Protein AF-A0A232LTL8-F1 (afdb_monomer)

Organism: NCBI:txid519963

Structure (mmCIF, N/CA/C/O backbone):
data_AF-A0A232LTL8-F1
#
_entry.id   AF-A0A232LTL8-F1
#
loop_
_atom_site.group_PDB
_atom_site.id
_atom_site.type_symbol
_atom_site.label_atom_id
_atom_site.label_alt_id
_atom_site.label_comp_id
_atom_site.label_asym_id
_atom_site.label_entity_id
_atom_site.label_seq_id
_atom_site.pdbx_PDB_ins_code
_atom_site.Cartn_x
_atom_site.Cartn_y
_atom_site.Cartn_z
_atom_site.occupancy
_atom_site.B_iso_or_equiv
_atom_site.auth_seq_id
_atom_site.auth_comp_id
_atom_site.auth_asym_id
_atom_site.auth_atom_id
_atom_site.pdbx_PDB_model_num
ATOM 1 N N . MET A 1 1 ? 7.567 28.164 -75.032 1.00 43.12 1 MET A N 1
ATOM 2 C CA . MET A 1 1 ? 7.627 27.093 -76.053 1.00 43.12 1 MET A CA 1
ATOM 3 C C . MET A 1 1 ? 7.566 25.730 -75.364 1.00 43.12 1 MET A C 1
ATOM 5 O O . MET A 1 1 ? 8.302 25.561 -74.402 1.00 43.12 1 MET A O 1
ATOM 9 N N . PRO A 1 2 ? 6.715 24.789 -75.811 1.00 67.56 2 PRO A N 1
ATOM 10 C CA . PRO A 1 2 ? 6.856 23.335 -75.597 1.00 67.56 2 PRO A CA 1
ATOM 11 C C . PRO A 1 2 ? 7.724 22.717 -76.734 1.00 67.56 2 PRO A C 1
ATOM 13 O O . PRO A 1 2 ? 7.931 23.428 -77.723 1.00 67.56 2 PRO A O 1
ATOM 16 N N . PRO A 1 3 ? 8.257 21.467 -76.657 1.00 53.56 3 PRO A N 1
ATOM 17 C CA . PRO A 1 3 ? 7.481 20.207 -76.808 1.00 53.56 3 PRO A CA 1
ATOM 18 C C . PRO A 1 3 ? 7.905 19.029 -75.866 1.00 53.56 3 PRO A C 1
ATOM 20 O O . PRO A 1 3 ? 8.981 19.069 -75.291 1.00 53.56 3 PRO A O 1
ATOM 23 N N . LYS A 1 4 ? 7.004 18.089 -75.488 1.00 46.03 4 LYS A N 1
ATOM 24 C CA . LYS A 1 4 ? 6.755 16.694 -76.011 1.00 46.03 4 LYS A CA 1
ATOM 25 C C . LYS A 1 4 ? 7.994 15.756 -75.967 1.00 46.03 4 LYS A C 1
ATOM 27 O O . LYS A 1 4 ? 9.061 16.209 -76.342 1.00 46.03 4 LYS A O 1
ATOM 32 N N . THR A 1 5 ? 7.964 14.461 -75.597 1.00 53.84 5 THR A N 1
ATOM 33 C CA . THR A 1 5 ? 6.969 13.339 -75.670 1.00 53.84 5 THR A CA 1
ATOM 34 C C . THR A 1 5 ? 7.091 12.371 -74.446 1.00 53.84 5 THR A C 1
ATOM 36 O O . THR A 1 5 ? 7.934 12.604 -73.592 1.00 53.84 5 THR A O 1
ATOM 39 N N . GLY A 1 6 ? 6.331 11.268 -74.246 1.00 37.38 6 GLY A N 1
ATOM 40 C CA . GLY A 1 6 ? 5.060 10.832 -74.870 1.00 37.38 6 GLY A CA 1
ATOM 41 C C . GLY A 1 6 ? 4.743 9.307 -74.976 1.00 37.38 6 GLY A C 1
ATOM 42 O O . GLY A 1 6 ? 4.397 8.874 -76.073 1.00 37.38 6 GLY A O 1
ATOM 43 N N . ARG A 1 7 ? 4.789 8.487 -73.901 1.00 39.16 7 ARG A N 1
ATOM 44 C CA . ARG A 1 7 ? 4.248 7.087 -73.845 1.00 39.16 7 ARG A CA 1
ATOM 45 C C . ARG A 1 7 ? 3.774 6.753 -72.411 1.00 39.16 7 ARG A C 1
ATOM 47 O O . ARG A 1 7 ? 4.551 7.003 -71.503 1.00 39.16 7 ARG A O 1
ATOM 54 N N . ALA A 1 8 ? 2.564 6.293 -72.055 1.00 40.94 8 ALA A N 1
ATOM 55 C CA . ALA A 1 8 ? 1.412 5.622 -72.697 1.00 40.94 8 ALA A CA 1
ATOM 56 C C . ALA A 1 8 ? 1.398 4.071 -72.637 1.00 40.94 8 ALA A C 1
ATOM 58 O O . ALA A 1 8 ? 2.379 3.430 -72.997 1.00 40.94 8 ALA A O 1
ATOM 59 N N . SER A 1 9 ? 0.212 3.521 -72.299 1.00 39.25 9 SER A N 1
ATOM 60 C CA . SER A 1 9 ? -0.164 2.096 -72.094 1.00 39.25 9 SER A CA 1
ATOM 61 C C . SER A 1 9 ? 0.234 1.476 -70.738 1.00 39.25 9 SER A C 1
ATOM 63 O O . SER A 1 9 ? 1.386 1.582 -70.342 1.00 39.25 9 SER A O 1
ATOM 65 N N . GLY A 1 10 ? -0.644 0.804 -69.975 1.00 35.69 10 GLY A N 1
ATOM 66 C CA . GLY A 1 10 ? -2.098 0.577 -70.110 1.00 35.69 10 GLY A CA 1
ATOM 67 C C . GLY A 1 10 ? -2.672 0.078 -68.766 1.00 35.69 10 GLY A C 1
ATOM 68 O O . GLY A 1 10 ? -2.016 -0.668 -68.054 1.00 35.69 10 GLY A O 1
ATOM 69 N N . ARG A 1 11 ? -3.787 0.618 -68.260 1.00 37.06 11 ARG A N 1
ATOM 70 C CA . ARG A 1 11 ? -5.173 0.146 -68.474 1.00 37.06 11 ARG A CA 1
ATOM 71 C C . ARG A 1 11 ? -5.397 -1.351 -68.188 1.00 37.06 11 ARG A C 1
ATOM 73 O O . ARG A 1 11 ? -5.384 -2.153 -69.114 1.00 37.06 11 ARG A O 1
ATOM 80 N N . GLN A 1 12 ? -5.861 -1.657 -66.976 1.00 37.84 12 GLN A N 1
ATOM 81 C CA . GLN A 1 12 ? -6.992 -2.573 -66.788 1.00 37.84 12 GLN A CA 1
ATOM 82 C C . GLN A 1 12 ? -8.018 -1.948 -65.829 1.00 37.84 12 GLN A C 1
ATOM 84 O O . GLN A 1 12 ? -7.668 -1.410 -64.783 1.00 37.84 12 GLN A O 1
ATOM 89 N N . LYS A 1 13 ? -9.292 -1.974 -66.236 1.00 37.66 13 LYS A N 1
ATOM 90 C CA . LYS A 1 13 ? -10.467 -1.709 -65.395 1.00 37.66 13 LYS A CA 1
ATOM 91 C C . LYS A 1 13 ? -11.115 -3.064 -65.131 1.00 37.66 13 LYS A C 1
ATOM 93 O O . LYS A 1 13 ? -11.381 -3.768 -66.100 1.00 37.66 13 LYS A O 1
ATOM 98 N N . ALA A 1 14 ? -11.509 -3.335 -63.896 1.00 36.69 14 ALA A N 1
ATOM 99 C CA . ALA A 1 14 ? -12.630 -4.221 -63.613 1.00 36.69 14 ALA A CA 1
ATOM 100 C C . ALA A 1 14 ? -13.354 -3.686 -62.377 1.00 36.69 14 ALA A C 1
ATOM 102 O O . ALA A 1 14 ? -12.773 -3.593 -61.302 1.00 36.69 14 ALA A O 1
ATOM 103 N N . ALA A 1 15 ? -14.607 -3.277 -62.558 1.00 35.78 15 ALA A N 1
ATOM 104 C CA . ALA A 1 15 ? -15.514 -3.014 -61.455 1.00 35.78 15 ALA A CA 1
ATOM 105 C C . ALA A 1 15 ? -16.423 -4.233 -61.306 1.00 35.78 15 ALA A C 1
ATOM 107 O O . ALA A 1 15 ? -16.944 -4.724 -62.307 1.00 35.78 15 ALA A O 1
ATOM 108 N N . SER A 1 16 ? -16.682 -4.661 -60.077 1.00 37.69 16 SER A N 1
ATOM 109 C CA . SER A 1 16 ? -17.867 -5.450 -59.756 1.00 37.69 16 SER A CA 1
ATOM 110 C C . SER A 1 16 ? -18.500 -4.893 -58.484 1.00 37.69 16 SER A C 1
ATOM 112 O O . SER A 1 16 ? -17.827 -4.519 -57.526 1.00 37.69 16 SER A O 1
ATOM 114 N N . LYS A 1 17 ? -19.823 -4.741 -58.544 1.00 39.53 17 LYS A N 1
ATOM 115 C CA . LYS A 1 17 ? -20.673 -4.099 -57.543 1.00 39.53 17 LYS A CA 1
ATOM 116 C C . LYS A 1 17 ? -21.758 -5.102 -57.179 1.00 39.53 17 LYS A C 1
ATOM 118 O O . LYS A 1 17 ? -22.656 -5.329 -57.985 1.00 39.53 17 LYS A O 1
ATOM 123 N N . THR A 1 18 ? -21.694 -5.647 -55.973 1.00 34.88 18 THR A N 1
ATOM 124 C CA . THR A 1 18 ? -22.734 -6.501 -55.376 1.00 34.88 18 THR A CA 1
ATOM 125 C C . THR A 1 18 ? -22.668 -6.273 -53.865 1.00 34.88 18 THR A C 1
ATOM 127 O O . THR A 1 18 ? -21.658 -6.622 -53.272 1.00 34.88 18 THR A O 1
ATOM 130 N N . LYS A 1 19 ? -23.537 -5.464 -53.243 1.00 37.50 19 LYS A N 1
ATOM 131 C CA . LYS A 1 19 ? -25.014 -5.511 -53.115 1.00 37.50 19 LYS A CA 1
ATOM 132 C C . LYS A 1 19 ? -25.384 -6.194 -51.791 1.00 37.50 19 LYS A C 1
ATOM 134 O O . LYS A 1 19 ? -25.323 -7.412 -51.690 1.00 37.50 19 LYS A O 1
ATOM 139 N N . GLU A 1 20 ? -25.767 -5.377 -50.812 1.00 38.94 20 GLU A N 1
ATOM 140 C CA . GLU A 1 20 ? -26.491 -5.804 -49.609 1.00 38.94 20 GLU A CA 1
ATOM 141 C C . GLU A 1 20 ? -27.829 -6.463 -49.981 1.00 38.94 20 GLU A C 1
ATOM 143 O O . GLU A 1 20 ? -28.408 -6.156 -51.033 1.00 38.94 20 GLU A O 1
ATOM 148 N N . PRO A 1 21 ? -28.372 -7.283 -49.075 1.00 44.50 21 PRO A N 1
ATOM 149 C CA . PRO A 1 21 ? -29.799 -7.217 -48.795 1.00 44.50 21 PRO A CA 1
ATOM 150 C C . PRO A 1 21 ? -30.088 -6.990 -47.303 1.00 44.50 21 PRO A C 1
ATOM 152 O O . PRO A 1 21 ? -29.545 -7.656 -46.425 1.00 44.50 21 PRO A O 1
ATOM 155 N N . THR A 1 22 ? -30.985 -6.042 -47.053 1.00 33.91 22 THR A N 1
ATOM 156 C CA . THR A 1 22 ? -31.720 -5.831 -45.800 1.00 33.91 22 THR A CA 1
ATOM 157 C C . THR A 1 22 ? -32.963 -6.739 -45.729 1.00 33.91 22 THR A C 1
ATOM 159 O O . THR A 1 22 ? -33.252 -7.455 -46.687 1.00 33.91 22 THR A O 1
ATOM 162 N N . THR A 1 23 ? -33.740 -6.616 -44.638 1.00 31.95 23 THR A N 1
ATOM 163 C CA . THR A 1 23 ? -35.064 -7.237 -44.353 1.00 31.95 23 THR A CA 1
ATOM 164 C C . THR A 1 23 ? -35.047 -8.718 -43.940 1.00 31.95 23 THR A C 1
ATOM 166 O O . THR A 1 23 ? -34.236 -9.482 -44.448 1.00 31.95 23 THR A O 1
ATOM 169 N N . ALA A 1 24 ? -35.915 -9.190 -43.036 1.00 31.31 24 ALA A N 1
ATOM 170 C CA . ALA A 1 24 ? -36.722 -8.520 -41.997 1.00 31.31 24 ALA A CA 1
ATOM 171 C C . ALA A 1 24 ? -37.213 -9.577 -40.977 1.00 31.31 24 ALA A C 1
ATOM 173 O O . ALA A 1 24 ? -37.202 -10.759 -41.293 1.00 31.31 24 ALA A O 1
ATOM 174 N N . GLU A 1 25 ? -37.620 -9.106 -39.793 1.00 33.56 25 GLU A N 1
ATOM 175 C CA . GLU A 1 25 ? -38.711 -9.630 -38.942 1.00 33.56 25 GLU A CA 1
ATOM 176 C C . GLU A 1 25 ? -38.908 -11.152 -38.776 1.00 33.56 25 GLU A C 1
ATOM 178 O O . GLU A 1 25 ? -39.347 -11.844 -39.687 1.00 33.56 25 GLU A O 1
ATOM 183 N N . GLU A 1 26 ? -38.828 -11.616 -37.525 1.00 37.09 26 GLU A N 1
ATOM 184 C CA . GLU A 1 26 ? -39.980 -12.324 -36.952 1.00 37.09 26 GLU A CA 1
ATOM 185 C C . GLU A 1 26 ? -40.104 -11.987 -35.456 1.00 37.09 26 GLU A C 1
ATOM 187 O O . GLU A 1 26 ? -39.130 -12.042 -34.700 1.00 37.09 26 GLU A O 1
ATOM 192 N N . GLU A 1 27 ? -41.297 -11.563 -35.044 1.00 35.69 27 GLU A N 1
ATOM 193 C CA . GLU A 1 27 ? -41.649 -11.374 -33.638 1.00 35.69 27 GLU A CA 1
ATOM 194 C C . GLU A 1 27 ? -41.877 -12.736 -32.973 1.00 35.69 27 GLU A C 1
ATOM 196 O O . GLU A 1 27 ? -42.371 -13.670 -33.602 1.00 35.69 27 GLU A O 1
ATOM 201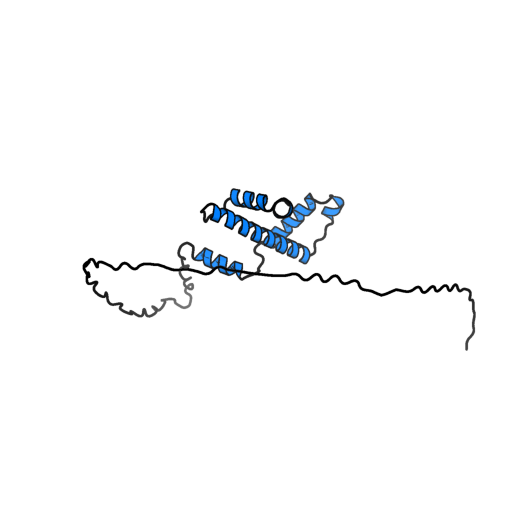 N N . ASN A 1 28 ? -41.655 -12.829 -31.661 1.00 30.84 28 ASN A N 1
ATOM 202 C CA . ASN A 1 28 ? -42.517 -13.691 -30.857 1.00 30.84 28 ASN A CA 1
ATOM 203 C C . ASN A 1 28 ? -42.793 -13.046 -29.498 1.00 30.84 28 ASN A C 1
ATOM 205 O O . ASN A 1 28 ? -42.007 -13.148 -28.554 1.00 30.84 28 ASN A O 1
ATOM 209 N N . VAL A 1 29 ? -43.927 -12.351 -29.437 1.00 34.84 29 VAL A N 1
ATOM 210 C CA . VAL A 1 29 ? -44.581 -11.973 -28.189 1.00 34.84 29 VAL A CA 1
ATOM 211 C C . VAL A 1 29 ? -45.347 -13.192 -27.690 1.00 34.84 29 VAL A C 1
ATOM 213 O O . VAL A 1 29 ? -46.258 -13.663 -28.365 1.00 34.84 29 VAL A O 1
ATOM 216 N N . LEU A 1 30 ? -45.040 -13.650 -26.478 1.00 35.38 30 LEU A N 1
ATOM 217 C CA . LEU A 1 30 ? -45.959 -14.496 -25.723 1.00 35.38 30 LEU A CA 1
ATOM 218 C C . LEU A 1 30 ? -46.085 -13.974 -24.294 1.00 35.38 30 LEU A C 1
ATOM 220 O O . LEU A 1 30 ? -45.248 -14.195 -23.421 1.00 35.38 30 LEU A O 1
ATOM 224 N N . GLU A 1 31 ? -47.155 -13.210 -24.130 1.00 36.94 31 GLU A N 1
ATOM 225 C CA . GLU A 1 31 ? -47.697 -12.693 -22.887 1.00 36.94 31 GLU A CA 1
ATOM 226 C C . GLU A 1 31 ? -48.541 -13.776 -22.200 1.00 36.94 31 GLU A C 1
ATOM 228 O O . GLU A 1 31 ? -49.522 -14.256 -22.765 1.00 36.94 31 GLU A O 1
ATOM 233 N N . SER A 1 32 ? -48.164 -14.136 -20.975 1.00 33.62 32 SER A N 1
ATOM 234 C CA . SER A 1 32 ? -49.046 -14.564 -19.879 1.00 33.62 32 SER A CA 1
ATOM 235 C C . SER A 1 32 ? -48.171 -14.804 -18.639 1.00 33.62 32 SER A C 1
ATOM 237 O O . SER A 1 32 ? -47.087 -15.371 -18.737 1.00 33.62 32 SER A O 1
ATOM 239 N N . GLY A 1 33 ? -48.528 -14.378 -17.433 1.00 30.84 33 GLY A N 1
ATOM 240 C CA . GLY A 1 33 ? -49.721 -13.664 -16.984 1.00 30.84 33 GLY A CA 1
ATOM 241 C C . GLY A 1 33 ? -49.965 -14.048 -15.526 1.00 30.84 33 GLY A C 1
ATOM 242 O O . GLY A 1 33 ? -49.844 -15.228 -15.224 1.00 30.84 33 GLY A O 1
ATOM 243 N N . GLU A 1 34 ? -50.303 -13.068 -14.679 1.00 32.59 34 GLU A N 1
ATOM 244 C CA . GLU A 1 34 ? -50.829 -13.250 -13.308 1.00 32.59 34 GLU A CA 1
ATOM 245 C C . GLU A 1 34 ? -49.877 -13.979 -12.315 1.00 32.59 34 GLU A C 1
ATOM 247 O O . GLU A 1 34 ? -49.134 -14.895 -12.638 1.00 32.59 34 GLU A O 1
ATOM 252 N N . GLY A 1 35 ? -49.787 -13.617 -11.042 1.00 27.00 35 GLY A N 1
ATOM 253 C CA . GLY A 1 35 ? -50.522 -12.644 -10.245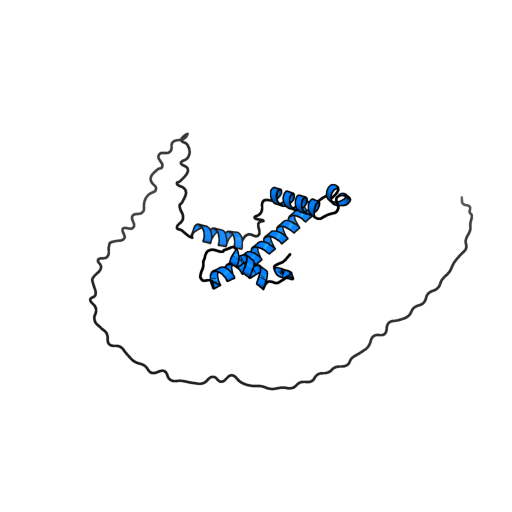 1.00 27.00 35 GLY A CA 1
ATOM 254 C C . GLY A 1 35 ? -50.371 -13.052 -8.775 1.00 27.00 35 GLY A C 1
ATOM 255 O O . GLY A 1 35 ? -50.172 -14.232 -8.505 1.00 27.00 35 GLY A O 1
ATOM 256 N N . ASP A 1 36 ? -50.495 -12.086 -7.860 1.00 32.38 36 ASP A N 1
ATOM 257 C CA . ASP A 1 36 ? -50.825 -12.307 -6.441 1.00 32.38 36 ASP A CA 1
ATOM 258 C C . ASP A 1 36 ? -49.816 -13.090 -5.554 1.00 32.38 36 ASP A C 1
ATOM 260 O O . ASP A 1 36 ? -49.057 -13.944 -5.994 1.00 32.38 36 ASP A O 1
ATOM 264 N N . GLN A 1 37 ? -49.719 -12.870 -4.240 1.00 31.83 37 GLN A N 1
ATOM 265 C CA . GLN A 1 37 ? -50.169 -11.776 -3.367 1.00 31.83 37 GLN A CA 1
ATOM 266 C C . GLN A 1 37 ? -49.272 -11.811 -2.112 1.00 31.83 37 GLN A C 1
ATOM 268 O O . GLN A 1 37 ? -48.862 -12.888 -1.673 1.00 31.83 37 GLN A O 1
ATOM 273 N N . GLU A 1 38 ? -48.993 -10.659 -1.498 1.00 42.91 38 GLU A N 1
ATOM 274 C CA . GLU A 1 38 ? -48.618 -10.648 -0.078 1.00 42.91 38 GLU A CA 1
ATOM 275 C C . GLU A 1 38 ? -49.863 -10.975 0.762 1.00 42.91 38 GLU A C 1
ATOM 277 O O . GLU A 1 38 ? -50.916 -10.387 0.512 1.00 42.91 38 GLU A O 1
ATOM 282 N N . PRO A 1 39 ? -49.764 -11.823 1.797 1.00 44.22 39 PRO A N 1
ATOM 283 C CA . PRO A 1 39 ? -50.674 -11.769 2.924 1.00 44.22 39 PRO A CA 1
ATOM 284 C C . PRO A 1 39 ? -50.071 -10.877 4.021 1.00 44.22 39 PRO A C 1
ATOM 286 O O . PRO A 1 39 ? -49.191 -11.297 4.778 1.00 44.22 39 PRO A O 1
ATOM 289 N N . GLU A 1 40 ? -50.570 -9.644 4.118 1.00 40.41 40 GLU A N 1
ATOM 290 C CA . GLU A 1 40 ? -50.729 -8.999 5.428 1.00 40.41 40 GLU A CA 1
ATOM 291 C C . GLU A 1 40 ? -51.882 -9.705 6.189 1.00 40.41 40 GLU A C 1
ATOM 293 O O . GLU A 1 40 ? -52.621 -10.477 5.586 1.00 40.41 40 GLU A O 1
ATOM 298 N N . GLU A 1 41 ? -52.032 -9.409 7.487 1.00 36.06 41 GLU A N 1
ATOM 299 C CA . GLU A 1 41 ? -52.922 -9.998 8.515 1.00 36.06 41 GLU A CA 1
ATOM 300 C C . GLU A 1 41 ? -52.225 -10.991 9.478 1.00 36.06 41 GLU A C 1
ATOM 302 O O . GLU A 1 41 ? -51.431 -11.834 9.075 1.00 36.06 41 GLU A O 1
ATOM 307 N N . ALA A 1 42 ? -52.483 -10.985 10.793 1.00 33.31 42 ALA A N 1
ATOM 308 C CA . ALA A 1 42 ? -53.115 -9.969 11.638 1.00 33.31 42 ALA A CA 1
ATOM 309 C C . ALA A 1 42 ? -52.814 -10.236 13.135 1.00 33.31 42 ALA A C 1
ATOM 311 O O . ALA A 1 42 ? -52.810 -11.378 13.586 1.00 33.31 42 ALA A O 1
ATOM 312 N N . GLU A 1 43 ? -52.711 -9.135 13.889 1.00 31.53 43 GLU A N 1
ATOM 313 C CA . GLU A 1 43 ? -53.324 -8.925 15.216 1.00 31.53 43 GLU A CA 1
ATOM 314 C C . GLU A 1 43 ? -52.728 -9.469 16.538 1.00 31.53 43 GLU A C 1
ATOM 316 O O . GLU A 1 43 ? -51.920 -10.391 16.614 1.00 31.53 43 GLU A O 1
ATOM 321 N N . ALA A 1 44 ? -53.218 -8.830 17.612 1.00 31.59 44 ALA A N 1
ATOM 322 C CA . ALA A 1 44 ? -53.186 -9.211 19.025 1.00 31.59 44 ALA A CA 1
ATOM 323 C C . ALA A 1 44 ? -51.831 -9.196 19.765 1.00 31.59 44 ALA A C 1
ATOM 325 O O . ALA A 1 44 ? -51.253 -10.222 20.125 1.00 31.59 44 ALA A O 1
ATOM 326 N N . GLY A 1 45 ? -51.435 -8.002 20.216 1.00 33.97 45 GLY A N 1
ATOM 327 C CA . GLY A 1 45 ? -50.807 -7.894 21.539 1.00 33.97 45 GLY A CA 1
ATOM 328 C C . GLY A 1 45 ? -51.863 -7.971 22.655 1.00 33.97 45 GLY A C 1
ATOM 329 O O . GLY A 1 45 ? -53.030 -7.655 22.421 1.00 33.97 45 GLY A O 1
ATOM 330 N N . PRO A 1 46 ? -51.464 -8.291 23.898 1.00 44.03 46 PRO A N 1
ATOM 331 C CA . PRO A 1 46 ? -52.135 -7.669 25.033 1.00 44.03 46 PRO A CA 1
ATOM 332 C C . PRO A 1 46 ? -51.172 -6.921 25.958 1.00 44.03 46 PRO A C 1
ATOM 334 O O . PRO A 1 46 ? -50.043 -7.324 26.238 1.00 44.03 46 PRO A O 1
ATOM 337 N N . SER A 1 47 ? -51.688 -5.813 26.477 1.00 33.91 47 SER A N 1
ATOM 338 C CA . SER A 1 47 ? -51.125 -5.027 27.568 1.00 33.91 47 SER A CA 1
ATOM 339 C C . SER A 1 47 ? -50.752 -5.867 28.791 1.00 33.91 47 SER A C 1
ATOM 341 O O . SER A 1 47 ? -51.524 -6.735 29.194 1.00 33.91 47 SER A O 1
ATOM 343 N N . ASN A 1 48 ? -49.707 -5.458 29.514 1.00 35.91 48 ASN A N 1
ATOM 344 C CA . ASN A 1 48 ? -49.784 -5.471 30.974 1.00 35.91 48 ASN A CA 1
ATOM 345 C C . ASN A 1 48 ? -49.022 -4.297 31.595 1.00 35.91 48 ASN A C 1
ATOM 347 O O . ASN A 1 48 ? -47.883 -3.998 31.235 1.00 35.91 48 ASN A O 1
ATOM 351 N N . ALA A 1 49 ? -49.699 -3.610 32.513 1.00 32.06 49 ALA A N 1
ATOM 352 C CA . ALA A 1 49 ? -49.174 -2.454 33.220 1.00 32.06 49 ALA A CA 1
ATOM 353 C C . ALA A 1 49 ? -48.355 -2.860 34.460 1.00 32.06 49 ALA A C 1
ATOM 355 O O . ALA A 1 49 ? -48.389 -3.996 34.919 1.00 32.06 49 ALA A O 1
ATOM 356 N N . ALA A 1 50 ? -47.617 -1.873 34.970 1.00 36.31 50 ALA A N 1
ATOM 357 C CA . ALA A 1 50 ? -46.721 -1.869 36.127 1.00 36.31 50 ALA A CA 1
ATOM 358 C C . ALA A 1 50 ? -47.146 -2.690 37.374 1.00 36.31 50 ALA A C 1
ATOM 360 O O . ALA A 1 50 ? -48.323 -2.953 37.611 1.00 36.31 50 ALA A O 1
ATOM 361 N N . PRO A 1 51 ? -46.199 -2.886 38.309 1.00 37.72 51 PRO A N 1
ATOM 362 C CA . PRO A 1 51 ? -46.286 -1.994 39.470 1.00 37.72 51 PRO A CA 1
ATOM 363 C C . PRO A 1 51 ? -45.024 -1.155 39.704 1.00 37.72 51 PRO A C 1
ATOM 365 O O . PRO A 1 51 ? -43.888 -1.601 39.546 1.00 37.72 51 PRO A O 1
ATOM 368 N N . ALA A 1 52 ? -45.239 0.092 40.121 1.00 35.62 52 ALA A N 1
ATOM 369 C CA . ALA A 1 52 ? -44.174 1.021 40.465 1.00 35.62 52 ALA A CA 1
ATOM 370 C C . ALA A 1 52 ? -43.556 0.671 41.829 1.00 35.62 52 ALA A C 1
ATOM 372 O O . ALA A 1 52 ? -44.202 0.820 42.866 1.00 35.62 52 ALA A O 1
ATOM 373 N N . THR A 1 53 ? -42.279 0.286 41.851 1.00 36.19 53 THR A N 1
ATOM 374 C CA . THR A 1 53 ? -41.498 0.211 43.091 1.00 36.19 53 THR A CA 1
ATOM 375 C C . THR A 1 53 ? -40.812 1.549 43.362 1.00 36.19 53 THR A C 1
ATOM 377 O O . THR A 1 53 ? -39.926 2.003 42.635 1.00 36.19 53 THR A O 1
ATOM 380 N N . VAL A 1 54 ? -41.243 2.218 44.432 1.00 40.88 54 VAL A N 1
ATOM 381 C CA . VAL A 1 54 ? -40.683 3.498 44.881 1.00 40.88 54 VAL A CA 1
ATOM 382 C C . VAL A 1 54 ? -39.244 3.290 45.363 1.00 40.88 54 VAL A C 1
ATOM 384 O O . VAL A 1 54 ? -39.015 2.827 46.477 1.00 40.88 54 VAL A O 1
ATOM 387 N N . SER A 1 55 ? -38.262 3.670 44.541 1.00 41.78 55 SER A N 1
ATOM 388 C CA . SER A 1 55 ? -36.848 3.706 44.934 1.00 41.78 55 SER A CA 1
ATOM 389 C C . SER A 1 55 ? -36.358 5.141 45.142 1.00 41.78 55 SER A C 1
ATOM 391 O O . SER A 1 55 ? -36.648 6.056 44.369 1.00 41.78 55 SER A O 1
ATOM 393 N N . SER A 1 56 ? -35.639 5.343 46.246 1.00 42.38 56 SER A N 1
ATOM 394 C CA . SER A 1 56 ? -35.378 6.655 46.847 1.00 42.38 56 SER A CA 1
ATOM 395 C C . SER A 1 56 ? -34.703 7.686 45.921 1.00 42.38 56 SER A C 1
ATOM 397 O O . SER A 1 56 ? -33.592 7.511 45.414 1.00 42.38 56 SER A O 1
ATOM 399 N N . ARG A 1 57 ? -35.348 8.852 45.774 1.00 38.25 57 ARG A N 1
ATOM 400 C CA . ARG A 1 57 ? -34.849 10.009 45.011 1.00 38.25 57 ARG A CA 1
ATOM 401 C C . ARG A 1 57 ? -33.701 10.712 45.752 1.00 38.25 57 ARG A C 1
ATOM 403 O O . ARG A 1 57 ? -33.889 11.766 46.362 1.00 38.25 57 ARG A O 1
ATOM 410 N N . LYS A 1 58 ? -32.493 10.141 45.704 1.00 39.09 58 LYS A N 1
ATOM 411 C CA . LYS A 1 58 ? -31.285 10.708 46.332 1.00 39.09 58 LYS A CA 1
ATOM 412 C C . LYS A 1 58 ? -30.942 12.070 45.706 1.00 39.09 58 LYS A C 1
ATOM 414 O O . LYS A 1 58 ? -30.392 12.135 44.608 1.00 39.09 58 LYS A O 1
ATOM 419 N N . LYS A 1 59 ? -31.272 13.167 46.406 1.00 40.47 59 LYS A N 1
ATOM 420 C CA . LYS A 1 59 ? -30.996 14.558 45.992 1.00 40.47 59 LYS A CA 1
ATOM 421 C C . LYS A 1 59 ? -29.499 14.751 45.696 1.00 40.47 59 LYS A C 1
ATOM 423 O O . LYS A 1 59 ? -28.697 14.938 46.609 1.00 40.47 59 LYS A O 1
ATOM 428 N N . ARG A 1 60 ? -29.114 14.747 44.416 1.00 43.88 60 ARG A N 1
ATOM 429 C CA . ARG A 1 60 ? -27.778 15.178 43.979 1.00 43.88 60 ARG A CA 1
ATOM 430 C C . ARG A 1 60 ? -27.735 16.705 44.024 1.00 43.88 60 ARG A C 1
ATOM 432 O O . ARG A 1 60 ? -28.494 17.357 43.313 1.00 43.88 60 ARG A O 1
ATOM 439 N N . LYS A 1 61 ? -26.861 17.272 44.864 1.00 44.53 61 LYS A N 1
ATOM 440 C CA . LYS A 1 61 ? -26.593 18.7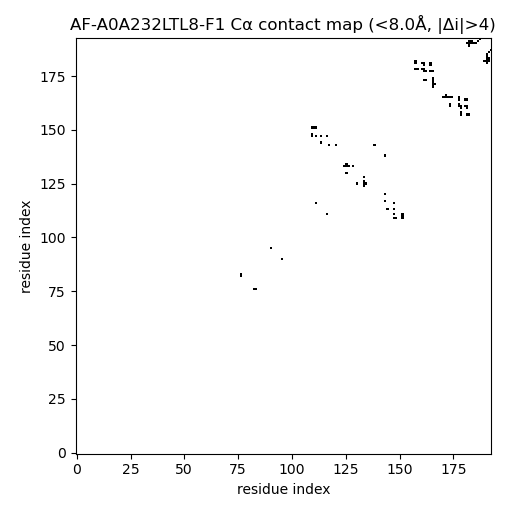20 44.882 1.00 44.53 61 LYS A CA 1
ATOM 441 C C . LYS A 1 61 ? -26.124 19.163 43.484 1.00 44.53 61 LYS A C 1
ATOM 443 O O . LYS A 1 61 ? -25.257 18.483 42.928 1.00 44.53 61 LYS A O 1
ATOM 448 N N . PRO A 1 62 ? -26.620 20.280 42.923 1.00 40.12 62 PRO A N 1
ATOM 449 C CA . PRO A 1 62 ? -26.027 20.854 41.726 1.00 40.12 62 PRO A CA 1
ATOM 450 C C . PRO A 1 62 ? -24.656 21.433 42.093 1.00 40.12 62 PRO A C 1
ATOM 452 O O . PRO A 1 62 ? -24.556 22.492 42.708 1.00 40.12 62 PRO A O 1
ATOM 455 N N . SER A 1 63 ? -23.581 20.731 41.734 1.00 46.75 63 SER A N 1
ATOM 456 C CA . SER A 1 63 ? -22.243 21.320 41.719 1.00 46.75 63 SER A CA 1
ATOM 457 C C . SER A 1 63 ? -22.233 22.405 40.646 1.00 46.75 63 SER A C 1
ATOM 459 O O . SER A 1 63 ? -22.289 22.085 39.456 1.00 46.75 63 SER A O 1
ATOM 461 N N . GLY A 1 64 ? -22.224 23.674 41.060 1.00 43.81 64 GLY A N 1
ATOM 462 C CA . GLY A 1 64 ? -22.306 24.804 40.142 1.00 43.81 64 GLY A CA 1
ATOM 463 C C . GLY A 1 64 ? -21.230 24.725 39.062 1.00 43.81 64 GLY A C 1
ATOM 464 O O . GLY A 1 64 ? -20.036 24.724 39.364 1.00 43.81 64 GLY A O 1
ATOM 465 N N . ILE A 1 65 ? -21.652 24.678 37.796 1.00 48.00 65 ILE A N 1
ATOM 466 C CA . ILE A 1 65 ? -20.748 24.851 36.659 1.00 48.00 65 ILE A CA 1
ATOM 467 C C . ILE A 1 65 ? -20.381 26.332 36.623 1.00 48.00 65 ILE A C 1
ATOM 469 O O . ILE A 1 65 ? -21.011 27.140 35.941 1.00 48.00 65 ILE A O 1
ATOM 473 N N . ALA A 1 66 ? -19.348 26.693 37.381 1.00 46.72 66 ALA A N 1
ATOM 474 C CA . ALA A 1 66 ? -18.675 27.963 37.206 1.00 46.72 66 ALA A CA 1
ATOM 475 C C . ALA A 1 66 ? -18.113 27.989 35.777 1.00 46.72 66 ALA A C 1
ATOM 477 O O . ALA A 1 66 ? -17.125 27.313 35.476 1.00 46.72 66 ALA A O 1
ATOM 478 N N . LYS A 1 67 ? -18.743 28.767 34.885 1.00 53.25 67 LYS A N 1
ATOM 479 C CA . LYS A 1 67 ? -18.199 29.102 33.560 1.00 53.25 67 LYS A CA 1
ATOM 480 C C . LYS A 1 67 ? -16.996 30.039 33.727 1.00 53.25 67 LYS A C 1
ATOM 482 O O . LYS A 1 67 ? -17.027 31.204 33.343 1.00 53.25 67 LYS A O 1
ATOM 487 N N . GLY A 1 68 ? -15.925 29.518 34.320 1.00 44.38 68 GLY A N 1
ATOM 488 C CA . GLY A 1 68 ? -14.639 30.185 34.434 1.00 44.38 68 GLY A CA 1
ATOM 489 C C . GLY A 1 68 ? -13.985 30.270 33.063 1.00 44.38 68 GLY A C 1
ATOM 490 O O . GLY A 1 68 ? -13.227 29.378 32.678 1.00 44.38 68 GLY A O 1
ATOM 491 N N . GLY A 1 69 ? -14.284 31.340 32.325 1.00 49.56 69 GLY A N 1
ATOM 492 C CA . GLY A 1 69 ? -13.588 31.678 31.090 1.00 49.56 69 GLY A CA 1
ATOM 493 C C . GLY A 1 69 ? -12.100 31.857 31.376 1.00 49.56 69 GLY A C 1
ATOM 494 O O . GLY A 1 69 ? -11.678 32.890 31.894 1.00 49.56 69 GLY A O 1
ATOM 495 N N . ARG A 1 70 ? -11.291 30.838 31.063 1.00 55.25 70 ARG A N 1
ATOM 496 C CA . ARG A 1 70 ? -9.833 30.930 31.171 1.00 55.25 70 ARG A CA 1
ATOM 497 C C . ARG A 1 70 ? -9.337 31.943 30.146 1.00 55.25 70 ARG A C 1
ATOM 499 O O . ARG A 1 70 ? -9.172 31.600 28.978 1.00 55.25 70 ARG A O 1
ATOM 506 N N . ARG A 1 71 ? -9.065 33.171 30.600 1.00 56.44 71 ARG A N 1
ATOM 507 C CA . ARG A 1 71 ? -8.247 34.131 29.848 1.00 56.44 71 ARG A CA 1
ATOM 508 C C . ARG A 1 71 ? -6.953 33.426 29.409 1.00 56.44 71 ARG A C 1
ATOM 510 O O . ARG A 1 71 ? -6.356 32.730 30.241 1.00 56.44 71 ARG A O 1
ATOM 517 N N . PRO A 1 72 ? -6.516 33.562 28.144 1.00 58.44 72 PRO A N 1
ATOM 518 C CA . PRO A 1 72 ? -5.207 33.066 27.746 1.00 58.44 72 PRO A CA 1
ATOM 519 C C . PRO A 1 72 ? -4.159 33.763 28.616 1.00 58.44 72 PRO A C 1
ATOM 521 O O . PRO A 1 72 ? -4.158 34.986 28.741 1.00 58.44 72 PRO A O 1
ATOM 524 N N . ARG A 1 73 ? -3.300 32.979 29.275 1.00 65.00 73 ARG A N 1
ATOM 525 C CA . ARG A 1 73 ? -2.156 33.549 29.994 1.00 65.00 73 ARG A CA 1
ATOM 526 C C . ARG A 1 73 ? -1.220 34.163 28.947 1.00 65.00 73 ARG A C 1
ATOM 528 O O . ARG A 1 73 ? -0.986 33.483 27.945 1.00 65.00 73 ARG A O 1
ATOM 535 N N . PRO A 1 74 ? -0.682 35.378 29.154 1.00 59.31 74 PRO A N 1
ATOM 536 C CA . PRO A 1 74 ? 0.349 35.897 28.268 1.00 59.31 74 PRO A CA 1
ATOM 537 C C . PRO A 1 74 ? 1.517 34.908 28.262 1.00 59.31 74 PRO A C 1
ATOM 539 O O . PRO A 1 74 ? 2.010 34.499 29.316 1.00 59.31 74 PRO A O 1
ATOM 542 N N . SER A 1 75 ? 1.911 34.460 27.074 1.00 68.38 75 SER A N 1
ATOM 543 C CA . SER A 1 75 ? 3.108 33.647 26.906 1.00 68.38 75 SER A CA 1
ATOM 544 C C . SER A 1 75 ? 4.316 34.544 27.148 1.00 68.38 75 SER A C 1
ATOM 546 O O . SER A 1 75 ? 4.504 35.505 26.408 1.00 68.38 75 SER A O 1
ATOM 548 N N . ASN A 1 76 ? 5.118 34.237 28.170 1.00 71.00 76 ASN A N 1
ATOM 549 C CA . ASN A 1 76 ? 6.339 34.973 28.508 1.00 71.00 76 ASN A CA 1
ATOM 550 C C . ASN A 1 76 ? 7.475 34.631 27.523 1.00 71.00 76 ASN A C 1
ATOM 552 O O . ASN A 1 76 ? 8.480 34.053 27.918 1.00 71.00 76 ASN A O 1
ATOM 556 N N . VAL A 1 77 ? 7.232 34.885 26.237 1.00 72.50 77 VAL A N 1
ATOM 557 C CA . VAL A 1 77 ? 8.117 34.604 25.103 1.00 72.50 77 VAL A CA 1
ATOM 558 C C . VAL A 1 77 ? 8.592 35.948 24.584 1.00 72.50 77 VAL A C 1
ATOM 560 O O . VAL A 1 77 ? 7.776 36.749 24.122 1.00 72.50 77 VAL A O 1
ATOM 563 N N . GLN A 1 78 ? 9.886 36.202 24.699 1.00 78.38 78 GLN A N 1
ATOM 564 C CA . GLN A 1 78 ? 10.522 37.434 24.258 1.00 78.38 78 GLN A CA 1
ATOM 565 C C . GLN A 1 78 ? 10.949 37.338 22.784 1.00 78.38 78 GLN A C 1
ATOM 567 O O . GLN A 1 78 ? 11.150 36.237 22.261 1.00 78.38 78 GLN A O 1
ATOM 572 N N . PRO A 1 79 ? 11.117 38.473 22.081 1.00 70.81 79 PRO A N 1
ATOM 573 C CA . PRO A 1 79 ? 11.725 38.485 20.755 1.00 70.81 79 PRO A CA 1
ATOM 574 C C . PRO A 1 79 ? 13.143 37.894 20.810 1.00 70.81 79 PRO A C 1
ATOM 576 O O . PRO A 1 79 ? 14.020 38.447 21.466 1.00 70.81 79 PRO A O 1
ATOM 579 N N . GLY A 1 80 ? 13.356 36.766 20.128 1.00 75.00 80 GLY A N 1
ATOM 580 C CA . GLY A 1 80 ? 14.618 36.014 20.144 1.00 75.00 80 GLY A CA 1
ATOM 581 C C . GLY A 1 80 ? 14.556 34.677 20.892 1.00 75.00 80 GLY A C 1
ATOM 582 O O . GLY A 1 80 ? 15.404 33.821 20.645 1.00 75.00 80 GLY A O 1
ATOM 583 N N . ASP A 1 81 ? 13.536 34.442 21.725 1.00 79.56 81 ASP A N 1
ATOM 584 C CA . ASP A 1 81 ? 13.304 33.117 22.308 1.00 79.56 81 ASP A CA 1
ATOM 585 C C . ASP A 1 81 ? 12.934 32.095 21.214 1.00 79.56 81 ASP A C 1
ATOM 587 O O . ASP A 1 81 ? 12.187 32.422 20.281 1.00 79.56 81 ASP A O 1
ATOM 591 N N . PRO A 1 82 ? 13.366 30.823 21.330 1.00 76.44 82 PRO A N 1
ATOM 592 C CA . PRO A 1 82 ? 12.859 29.766 20.467 1.00 76.44 82 PRO A CA 1
ATOM 593 C C . PRO A 1 82 ? 11.345 29.640 20.664 1.00 76.44 82 PRO A C 1
ATOM 595 O O . PRO A 1 82 ? 10.867 29.411 21.778 1.00 76.44 82 PRO A O 1
ATOM 598 N N . THR A 1 83 ? 10.578 29.768 19.575 1.00 74.75 83 THR A N 1
ATOM 599 C CA . THR A 1 83 ? 9.112 29.683 19.624 1.00 74.75 83 THR A CA 1
ATOM 600 C C . THR A 1 83 ? 8.685 28.392 20.327 1.00 74.75 83 THR A C 1
ATOM 602 O O . THR A 1 83 ? 9.072 27.305 19.882 1.00 74.75 83 THR A O 1
ATOM 605 N N . PRO A 1 84 ? 7.889 28.458 21.418 1.00 71.56 84 PRO A N 1
ATOM 606 C CA . PRO A 1 84 ? 7.516 27.262 22.158 1.00 71.56 84 PRO A CA 1
ATOM 607 C C . PRO A 1 84 ? 6.742 26.299 21.264 1.00 71.56 84 PRO A C 1
ATOM 609 O O . PRO A 1 84 ? 5.561 26.504 20.974 1.00 71.56 84 PRO A O 1
ATOM 612 N N . GLN A 1 85 ? 7.406 25.224 20.837 1.00 73.38 85 GLN A N 1
ATOM 613 C CA . GLN A 1 85 ? 6.784 24.167 20.054 1.00 73.38 85 GLN A CA 1
ATOM 614 C C . GLN A 1 85 ? 5.701 23.519 20.920 1.00 73.38 85 GLN A C 1
ATOM 616 O O . GLN A 1 85 ? 5.983 22.753 21.845 1.00 73.38 85 GLN A O 1
ATOM 621 N N . GLY A 1 86 ? 4.448 23.903 20.662 1.00 71.38 86 GLY A N 1
ATOM 622 C CA . GLY A 1 86 ? 3.310 23.553 21.502 1.00 71.38 86 GLY A CA 1
ATOM 623 C C . GLY A 1 86 ? 3.232 22.047 21.750 1.00 71.38 86 GLY A C 1
ATOM 624 O O . GLY A 1 86 ? 3.456 21.244 20.842 1.00 71.38 86 GLY A O 1
ATOM 625 N N . ARG A 1 87 ? 2.911 21.656 22.994 1.00 76.88 87 ARG A N 1
ATOM 626 C CA . ARG A 1 87 ? 2.876 20.244 23.415 1.00 76.88 87 ARG A CA 1
ATOM 627 C C . ARG A 1 87 ? 2.106 19.399 22.396 1.00 76.88 87 ARG A C 1
ATOM 629 O O . ARG A 1 87 ? 0.909 19.618 22.199 1.00 76.88 87 ARG A O 1
ATOM 636 N N . ARG A 1 88 ? 2.781 18.414 21.786 1.00 79.75 88 ARG A N 1
ATOM 637 C CA . ARG A 1 88 ? 2.182 17.504 20.796 1.00 79.75 88 ARG A CA 1
ATOM 638 C C . ARG A 1 88 ? 0.892 16.906 21.366 1.00 79.75 88 ARG A C 1
ATOM 640 O O . ARG A 1 88 ? 0.908 16.235 22.400 1.00 79.75 88 ARG A O 1
ATOM 647 N N . ARG A 1 89 ? -0.239 17.179 20.710 1.00 83.06 89 ARG A N 1
ATOM 648 C CA . ARG A 1 89 ? -1.573 16.795 21.189 1.00 83.06 89 ARG A CA 1
ATOM 649 C C . ARG A 1 89 ? -1.715 15.271 21.181 1.00 83.06 89 ARG A C 1
ATOM 651 O O . ARG A 1 89 ? -1.918 14.678 20.126 1.00 83.06 89 ARG A O 1
ATOM 658 N N . ARG A 1 90 ? -1.648 14.636 22.356 1.00 88.62 90 ARG A N 1
ATOM 659 C CA . ARG A 1 90 ? -1.924 13.199 22.500 1.00 88.62 90 ARG A CA 1
ATOM 660 C C . ARG A 1 90 ? -3.413 12.939 22.248 1.00 88.62 90 ARG A C 1
ATOM 662 O O . ARG A 1 90 ? -4.275 13.501 22.922 1.00 88.62 90 ARG A O 1
ATOM 669 N N . TYR A 1 91 ? -3.704 12.090 21.270 1.00 89.69 91 TYR A N 1
ATOM 670 C CA . TYR A 1 91 ? -5.052 11.600 20.999 1.00 89.69 91 TYR A CA 1
ATOM 671 C C . TYR A 1 91 ? -5.459 10.513 22.002 1.00 89.69 91 TYR A C 1
ATOM 673 O O . TYR A 1 91 ? -4.606 9.841 22.582 1.00 89.69 91 TYR A O 1
ATOM 681 N N . ARG A 1 92 ? -6.771 10.324 22.201 1.00 91.81 92 ARG A N 1
ATOM 682 C CA . ARG A 1 92 ? -7.279 9.109 22.854 1.00 91.81 92 ARG A CA 1
ATOM 683 C C . ARG A 1 92 ? -6.994 7.893 21.950 1.00 91.81 92 ARG A C 1
ATOM 685 O O . ARG A 1 92 ? -6.951 8.073 20.728 1.00 91.81 92 ARG A O 1
ATOM 692 N N . PRO A 1 93 ? -6.833 6.677 22.507 1.00 90.25 93 PRO A N 1
ATOM 693 C CA . PRO A 1 93 ? -6.736 5.448 21.716 1.00 90.25 93 PRO A CA 1
ATOM 694 C C . PRO A 1 93 ? -7.841 5.363 20.648 1.00 90.25 93 PRO A C 1
ATOM 696 O O . PRO A 1 93 ? -8.945 5.872 20.850 1.00 90.25 93 PRO A O 1
ATOM 699 N N . GLY A 1 94 ? -7.514 4.819 19.474 1.00 91.19 94 GLY A N 1
ATOM 700 C CA . GLY A 1 94 ? -8.406 4.749 18.304 1.00 91.19 94 GLY A CA 1
ATOM 701 C C . GLY A 1 94 ? -8.693 6.082 17.587 1.00 91.19 94 GLY A C 1
ATOM 702 O O . GLY A 1 94 ? -8.964 6.083 16.391 1.00 91.19 94 GLY A O 1
ATOM 703 N N . THR A 1 95 ? -8.577 7.240 18.251 1.00 94.88 95 THR A N 1
ATOM 704 C CA . THR A 1 95 ? -8.951 8.542 17.651 1.00 94.88 95 THR A CA 1
ATOM 705 C C . THR A 1 95 ? -8.032 8.964 16.498 1.00 94.88 95 THR A C 1
ATOM 707 O O . THR A 1 95 ? -8.491 9.644 15.584 1.00 94.88 95 THR A O 1
ATOM 710 N N . ALA A 1 96 ? -6.748 8.587 16.530 1.00 93.62 96 ALA A N 1
ATOM 711 C CA . ALA A 1 96 ? -5.827 8.826 15.414 1.00 93.62 96 ALA A CA 1
ATOM 712 C C . ALA A 1 96 ? -6.196 7.951 14.202 1.00 93.62 96 ALA A C 1
ATOM 714 O O . ALA A 1 96 ? -6.515 8.490 13.147 1.00 93.62 96 ALA A O 1
ATOM 715 N N . ALA A 1 97 ? -6.314 6.634 14.408 1.00 94.56 97 ALA A N 1
ATOM 716 C CA . ALA A 1 97 ? -6.697 5.675 13.371 1.00 94.56 97 ALA A CA 1
ATOM 717 C C . ALA A 1 97 ? -8.024 6.040 12.676 1.00 94.56 97 ALA A C 1
ATOM 719 O O . ALA A 1 97 ? -8.084 6.073 11.455 1.00 94.56 97 ALA A O 1
ATOM 720 N N . ILE A 1 98 ? -9.071 6.422 13.421 1.00 96.00 98 ILE A N 1
ATOM 721 C CA . ILE A 1 98 ? -10.361 6.836 12.827 1.00 96.00 98 ILE A CA 1
ATOM 722 C C . ILE A 1 98 ? -10.211 8.086 11.939 1.00 96.00 98 ILE A C 1
ATOM 724 O O . ILE A 1 98 ? -10.910 8.219 10.934 1.00 96.00 98 ILE A O 1
ATOM 728 N N . LYS A 1 99 ? -9.310 9.016 12.283 1.00 95.69 99 LYS A N 1
ATOM 729 C CA . LYS A 1 99 ? -9.018 10.184 11.435 1.00 95.69 99 LYS A CA 1
ATOM 730 C C . LYS A 1 99 ? -8.220 9.807 10.192 1.00 95.69 99 LYS A C 1
ATOM 732 O O . LYS A 1 99 ? -8.477 10.373 9.137 1.00 95.69 99 LYS A O 1
ATOM 737 N N . GLU A 1 100 ? -7.267 8.892 10.325 1.00 96.00 100 GLU A N 1
ATOM 738 C CA . GLU A 1 100 ? -6.444 8.392 9.221 1.00 96.00 100 GLU A CA 1
ATOM 739 C C . GLU A 1 100 ? -7.301 7.615 8.217 1.00 96.00 100 GLU A C 1
ATOM 741 O O . GLU A 1 100 ? -7.288 7.964 7.043 1.00 96.00 100 GLU A O 1
ATOM 746 N N . ILE A 1 101 ? -8.155 6.694 8.679 1.00 96.38 101 ILE A N 1
ATOM 747 C CA . ILE A 1 101 ? -9.143 5.977 7.852 1.00 96.38 101 ILE A CA 1
ATOM 748 C C . ILE A 1 101 ? -10.012 6.973 7.066 1.00 96.38 101 ILE A C 1
ATOM 750 O O . ILE A 1 101 ? -10.042 6.936 5.841 1.00 96.38 101 ILE A O 1
ATOM 754 N N . ARG A 1 102 ? -10.638 7.944 7.748 1.00 97.44 102 ARG A N 1
ATOM 755 C CA . ARG A 1 102 ? -11.482 8.971 7.100 1.00 97.44 102 ARG A CA 1
ATOM 756 C C . ARG A 1 102 ? -10.726 9.907 6.153 1.00 97.44 102 ARG A C 1
ATOM 758 O O . ARG A 1 102 ? -11.359 10.540 5.310 1.00 97.44 102 ARG A O 1
ATOM 765 N N . ARG A 1 103 ? -9.412 10.066 6.332 1.00 96.81 103 ARG A N 1
ATOM 766 C CA . ARG A 1 103 ? -8.556 10.829 5.417 1.00 96.81 103 ARG A 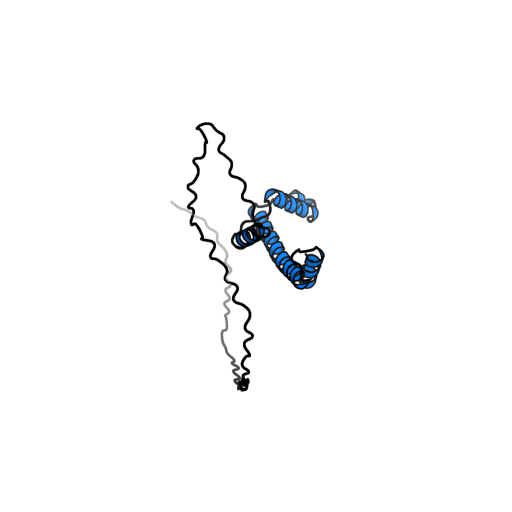CA 1
ATOM 767 C C . ARG A 1 103 ? -8.282 9.999 4.168 1.00 96.81 103 ARG A C 1
ATOM 769 O O . ARG A 1 103 ? -8.591 10.467 3.080 1.00 96.81 103 ARG A O 1
ATOM 776 N N . TYR A 1 104 ? -7.757 8.787 4.340 1.00 96.88 104 TYR A N 1
ATOM 777 C CA . TYR A 1 104 ? -7.352 7.920 3.236 1.00 96.88 104 TYR A CA 1
ATOM 778 C C . TYR A 1 104 ? -8.532 7.431 2.391 1.00 96.88 104 TYR A C 1
ATOM 780 O O . TYR A 1 104 ? -8.379 7.320 1.189 1.00 96.88 104 TYR A O 1
ATOM 788 N N . GLN A 1 105 ? -9.726 7.257 2.969 1.00 96.69 105 GLN A N 1
ATOM 789 C CA . GLN A 1 105 ? -10.955 6.959 2.214 1.00 96.69 105 GLN A CA 1
ATOM 790 C C . GLN A 1 105 ? -11.537 8.162 1.444 1.00 96.69 105 GLN A C 1
ATOM 792 O O . GLN A 1 105 ? -12.514 8.010 0.719 1.00 96.69 105 GLN A O 1
ATOM 797 N N . ARG A 1 106 ? -10.998 9.376 1.632 1.00 97.12 106 ARG A N 1
ATOM 798 C CA . ARG A 1 106 ? -11.429 10.592 0.915 1.00 97.12 106 ARG A CA 1
ATOM 799 C C . ARG A 1 106 ? -10.435 11.013 -0.168 1.00 97.12 106 ARG A C 1
ATOM 801 O O . ARG A 1 106 ? -10.838 11.600 -1.165 1.00 97.12 106 ARG A O 1
ATOM 808 N N . SER A 1 107 ? -9.147 10.790 0.068 1.00 95.75 107 SER A N 1
ATOM 809 C CA . SER A 1 107 ? -8.072 11.016 -0.901 1.00 95.75 107 SER A CA 1
ATOM 810 C C . SER A 1 107 ? -7.904 9.816 -1.830 1.00 95.75 107 SER A C 1
ATOM 812 O O . SER A 1 107 ? -8.111 8.687 -1.408 1.00 95.75 107 SER A O 1
ATOM 814 N N . TYR A 1 108 ? -7.408 10.055 -3.038 1.00 95.00 108 TYR A N 1
ATOM 815 C CA . TYR A 1 108 ? -6.959 9.025 -3.984 1.00 95.00 108 TYR A CA 1
ATOM 816 C C . TYR A 1 108 ? -5.441 9.132 -4.247 1.00 95.00 108 TYR A C 1
ATOM 818 O O . TYR A 1 108 ? -4.943 8.745 -5.299 1.00 95.00 108 TYR A O 1
ATOM 826 N N . ASP A 1 109 ? -4.698 9.707 -3.293 1.00 95.75 109 ASP A N 1
ATOM 827 C CA . ASP A 1 109 ? -3.244 9.849 -3.370 1.00 95.75 109 ASP A CA 1
ATOM 828 C C . ASP A 1 109 ? -2.556 8.478 -3.286 1.00 95.75 109 ASP A C 1
ATOM 830 O O . ASP A 1 109 ? -2.837 7.703 -2.372 1.00 95.75 109 ASP A O 1
ATOM 834 N N . LEU A 1 110 ? -1.591 8.221 -4.175 1.00 96.25 110 LEU A N 1
ATOM 835 C CA . LEU A 1 110 ? -0.728 7.038 -4.103 1.00 96.25 110 LEU A CA 1
ATOM 836 C C . LEU A 1 110 ? 0.069 7.009 -2.789 1.00 96.25 110 LEU A C 1
ATOM 838 O O . LEU A 1 110 ? 0.789 7.959 -2.456 1.00 96.25 110 LEU A O 1
ATOM 842 N N . LEU A 1 111 ? -0.040 5.902 -2.059 1.00 96.38 111 LEU A N 1
ATOM 843 C CA . LEU A 1 111 ? 0.517 5.707 -0.722 1.00 96.38 111 LEU A CA 1
ATOM 844 C C . LEU A 1 111 ? 1.905 5.053 -0.750 1.00 96.38 111 LEU A C 1
ATOM 846 O O . LEU A 1 111 ? 2.706 5.275 0.167 1.00 96.38 111 LEU A O 1
ATOM 850 N N . LEU A 1 112 ? 2.230 4.272 -1.787 1.00 96.50 112 LEU A N 1
ATOM 851 C CA . LEU A 1 112 ? 3.562 3.692 -1.947 1.00 96.50 112 LEU A CA 1
ATOM 852 C C . LEU A 1 112 ? 4.562 4.731 -2.472 1.00 96.50 112 LEU A C 1
ATOM 854 O O . LEU A 1 112 ? 4.280 5.605 -3.297 1.00 96.50 112 LEU A O 1
ATOM 858 N N . ARG A 1 113 ? 5.807 4.626 -1.999 1.00 97.75 113 ARG A N 1
ATOM 859 C CA . ARG A 1 113 ? 6.890 5.509 -2.444 1.00 97.75 113 ARG A CA 1
ATOM 860 C C . ARG A 1 113 ? 7.291 5.152 -3.878 1.00 97.75 113 ARG A C 1
ATOM 862 O O . ARG A 1 113 ? 7.823 4.068 -4.113 1.00 97.75 113 ARG A O 1
ATOM 869 N N . LYS A 1 114 ? 7.135 6.113 -4.796 1.00 95.94 114 LYS A N 1
ATOM 870 C CA . LYS A 1 114 ? 7.392 5.947 -6.240 1.00 95.94 114 LYS A CA 1
ATOM 871 C C . LYS A 1 114 ? 8.761 5.335 -6.569 1.00 95.94 114 LYS A C 1
ATOM 873 O O . LYS A 1 114 ? 8.832 4.415 -7.370 1.00 95.94 114 LYS A O 1
ATOM 878 N N . LEU A 1 115 ? 9.856 5.810 -5.958 1.00 96.44 115 LEU A N 1
ATOM 879 C CA . LEU A 1 115 ? 11.209 5.332 -6.297 1.00 96.44 115 LEU A CA 1
ATOM 880 C C . LEU A 1 115 ? 11.482 3.871 -5.859 1.00 96.44 115 LEU A C 1
ATOM 882 O O . LEU A 1 115 ? 11.951 3.108 -6.699 1.00 96.44 115 LEU A O 1
ATOM 886 N N . PRO A 1 116 ? 11.197 3.440 -4.610 1.00 97.75 116 PRO A N 1
ATOM 887 C CA . PRO A 1 116 ? 11.247 2.023 -4.239 1.00 97.75 116 PRO A CA 1
ATOM 888 C C . PRO A 1 116 ? 10.372 1.125 -5.122 1.00 97.75 116 PRO A C 1
ATOM 890 O O . PRO A 1 116 ? 10.864 0.112 -5.610 1.00 97.75 116 PRO A O 1
ATOM 893 N N . PHE A 1 117 ? 9.123 1.521 -5.396 1.00 97.88 117 PHE A N 1
ATOM 894 C CA . PHE A 1 117 ? 8.224 0.750 -6.263 1.00 97.88 117 PHE A CA 1
ATOM 895 C C . PHE A 1 117 ? 8.784 0.617 -7.690 1.00 97.88 117 PHE A C 1
ATOM 897 O O . PHE A 1 117 ? 8.870 -0.481 -8.231 1.00 97.88 117 PHE A O 1
ATOM 904 N N . ALA A 1 118 ? 9.283 1.715 -8.266 1.00 96.62 118 ALA A N 1
ATOM 905 C CA . ALA A 1 118 ? 9.909 1.726 -9.588 1.00 96.62 118 ALA A CA 1
ATOM 906 C C . ALA A 1 118 ? 11.195 0.883 -9.688 1.00 96.62 118 ALA A C 1
ATOM 908 O O . ALA A 1 118 ? 11.572 0.501 -10.795 1.00 96.62 118 ALA A O 1
ATOM 909 N N . ARG A 1 119 ? 11.890 0.622 -8.570 1.00 96.25 119 ARG A N 1
ATOM 910 C CA . ARG A 1 119 ? 13.029 -0.312 -8.523 1.00 96.25 119 ARG A CA 1
ATOM 911 C C . ARG A 1 119 ? 12.539 -1.757 -8.524 1.00 96.25 119 ARG A C 1
ATOM 913 O O . ARG A 1 119 ? 12.967 -2.508 -9.390 1.00 96.25 119 ARG A O 1
ATOM 920 N N . LEU A 1 120 ? 11.583 -2.087 -7.653 1.00 96.56 120 LEU A N 1
ATOM 921 C CA . LEU A 1 120 ? 10.975 -3.420 -7.572 1.00 96.56 120 LEU A CA 1
ATOM 922 C C . LEU A 1 120 ? 10.373 -3.867 -8.916 1.00 96.56 120 LEU A C 1
ATOM 924 O O . LEU A 1 120 ? 10.623 -4.980 -9.358 1.00 96.56 120 LEU A O 1
ATOM 928 N N . VAL A 1 121 ? 9.643 -2.985 -9.608 1.00 95.12 121 VAL A N 1
ATOM 929 C CA . VAL A 1 121 ? 9.078 -3.283 -10.941 1.00 95.12 121 VAL A CA 1
ATOM 930 C C . VAL A 1 121 ? 10.165 -3.650 -11.959 1.00 95.12 121 VAL A C 1
ATOM 932 O O . VAL A 1 121 ? 9.960 -4.537 -12.780 1.00 95.12 121 VAL A O 1
ATOM 935 N N . ARG A 1 122 ? 11.331 -2.993 -11.909 1.00 93.12 122 ARG A N 1
ATOM 936 C CA . ARG A 1 122 ? 12.453 -3.283 -12.819 1.00 93.12 122 ARG A CA 1
ATOM 937 C C . ARG A 1 122 ? 13.179 -4.568 -12.444 1.00 93.12 122 ARG A C 1
ATOM 939 O O . ARG A 1 122 ? 13.573 -5.299 -13.338 1.00 93.12 122 ARG A O 1
ATOM 946 N N . GLU A 1 123 ? 13.334 -4.833 -11.152 1.00 93.38 123 GLU A N 1
ATOM 947 C CA . GLU A 1 123 ? 13.922 -6.063 -10.615 1.00 93.38 123 GLU A CA 1
ATOM 948 C C . GLU A 1 123 ? 13.109 -7.291 -11.053 1.00 93.38 123 GLU A C 1
ATOM 950 O O . GLU A 1 123 ? 13.644 -8.162 -11.735 1.00 93.38 123 GLU A O 1
ATOM 955 N N . VAL A 1 124 ? 11.793 -7.281 -10.812 1.00 93.12 124 VAL A N 1
ATOM 956 C CA . VAL A 1 124 ? 10.871 -8.344 -11.255 1.00 93.12 124 VAL A CA 1
ATOM 957 C C . VAL A 1 124 ? 10.847 -8.480 -12.781 1.00 93.12 124 VAL A C 1
ATOM 959 O O . VAL A 1 124 ? 10.796 -9.588 -13.302 1.00 93.12 124 VAL A O 1
ATOM 962 N N . ALA A 1 125 ? 10.916 -7.375 -13.529 1.00 91.12 125 ALA A N 1
ATOM 963 C CA . ALA A 1 125 ? 10.959 -7.442 -14.989 1.00 91.12 125 ALA A CA 1
ATOM 964 C C . ALA A 1 125 ? 12.262 -8.052 -15.533 1.00 91.12 125 ALA A C 1
ATOM 966 O O . ALA A 1 125 ? 12.224 -8.698 -16.574 1.00 91.12 125 ALA A O 1
ATOM 967 N N . VAL A 1 126 ? 13.396 -7.874 -14.849 1.00 90.12 126 VAL A N 1
ATOM 968 C CA . VAL A 1 126 ? 14.670 -8.522 -15.212 1.00 90.12 126 VAL A CA 1
ATOM 969 C C . VAL A 1 126 ? 14.673 -10.006 -14.827 1.00 90.12 126 VAL A C 1
ATOM 971 O O . VAL A 1 126 ? 15.275 -10.801 -15.537 1.00 90.12 126 VAL A O 1
ATOM 974 N N . GLU A 1 127 ? 13.982 -10.393 -13.752 1.00 89.50 127 GLU A N 1
ATOM 975 C CA . GLU A 1 127 ? 13.806 -11.801 -13.359 1.00 89.50 127 GLU A CA 1
ATOM 976 C C . GLU A 1 127 ? 12.874 -12.570 -14.316 1.00 89.50 127 GLU A C 1
ATOM 978 O O . GLU A 1 127 ? 13.135 -13.725 -14.645 1.00 89.50 127 GLU A O 1
ATOM 983 N N . MET A 1 128 ? 11.786 -11.934 -14.767 1.00 88.31 128 MET A N 1
ATOM 984 C CA . MET A 1 128 ? 10.709 -12.595 -15.518 1.00 88.31 128 MET A CA 1
ATOM 985 C C . MET A 1 128 ? 10.890 -12.594 -17.044 1.00 88.31 128 MET A C 1
ATOM 987 O O . MET A 1 128 ? 10.250 -13.396 -17.726 1.00 88.31 128 MET A O 1
ATOM 991 N N . LEU A 1 129 ? 11.695 -11.686 -17.609 1.00 86.44 129 LEU A N 1
ATOM 992 C CA . LEU A 1 129 ? 11.936 -11.622 -19.057 1.00 86.44 129 LEU A CA 1
ATOM 993 C C . LEU A 1 129 ? 13.251 -12.322 -19.439 1.00 86.44 129 LEU A C 1
ATOM 995 O O . LEU A 1 129 ? 14.206 -12.292 -18.666 1.00 86.44 129 LEU A O 1
ATOM 999 N N . PRO A 1 130 ? 13.354 -12.874 -20.666 1.00 81.69 130 PRO A N 1
ATOM 1000 C CA . PRO A 1 130 ? 14.628 -13.332 -21.213 1.00 81.69 130 PRO A CA 1
ATOM 1001 C C . PRO A 1 130 ? 15.695 -12.236 -21.140 1.00 81.69 130 PRO A C 1
ATOM 1003 O O . PRO 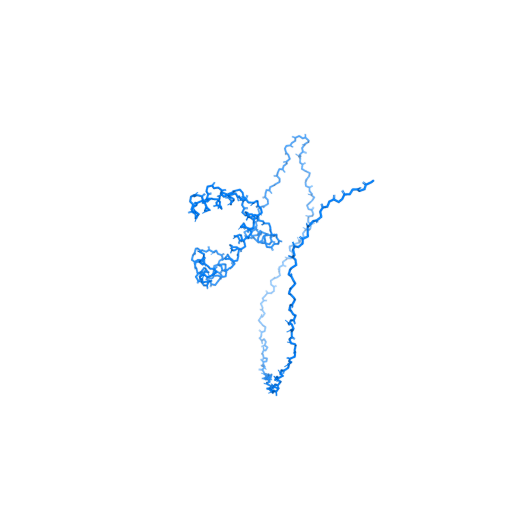A 1 130 ? 15.407 -11.069 -21.428 1.00 81.69 130 PRO A O 1
ATOM 1006 N N . THR A 1 131 ? 1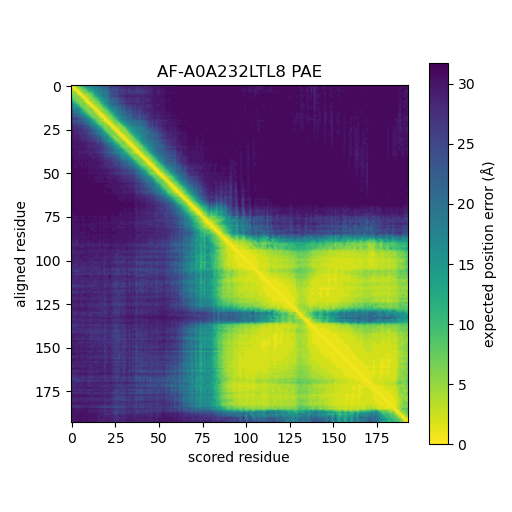6.926 -12.621 -20.794 1.00 77.50 131 THR A N 1
ATOM 1007 C CA . THR A 1 131 ? 18.076 -11.728 -20.556 1.00 77.50 131 THR A CA 1
ATOM 1008 C C . THR A 1 131 ? 18.249 -10.678 -21.658 1.00 77.50 131 THR A C 1
ATOM 1010 O O . THR A 1 131 ? 18.453 -9.496 -21.377 1.00 77.50 131 THR A O 1
ATOM 1013 N N . ASP A 1 132 ? 18.090 -11.121 -22.905 1.00 76.06 132 ASP A N 1
ATOM 1014 C CA . ASP A 1 132 ? 18.234 -10.365 -24.150 1.00 76.06 132 ASP A CA 1
ATOM 1015 C C . ASP A 1 132 ? 17.254 -9.179 -24.243 1.00 76.06 132 ASP A C 1
ATOM 1017 O O . ASP A 1 132 ? 17.567 -8.151 -24.837 1.00 76.06 132 ASP A O 1
ATOM 1021 N N . VAL A 1 133 ? 16.070 -9.308 -23.634 1.00 74.31 133 VAL A N 1
ATOM 1022 C CA . VAL A 1 133 ? 15.006 -8.288 -23.635 1.00 74.31 133 VAL A CA 1
ATOM 1023 C C . VAL A 1 133 ? 15.001 -7.500 -22.323 1.00 74.31 133 VAL A C 1
ATOM 1025 O O . VAL A 1 133 ? 14.821 -6.280 -22.329 1.00 74.31 133 VAL A O 1
ATOM 1028 N N . GLY A 1 134 ? 15.226 -8.174 -21.190 1.00 72.06 134 GLY A N 1
ATOM 1029 C CA . GLY A 1 134 ? 15.216 -7.561 -19.859 1.00 72.06 134 GLY A CA 1
ATOM 1030 C C . GLY A 1 134 ? 16.288 -6.481 -19.681 1.00 72.06 134 GLY A C 1
ATOM 1031 O O . GLY A 1 134 ? 16.019 -5.447 -19.066 1.00 72.06 134 GLY A O 1
ATOM 1032 N N . ALA A 1 135 ? 17.474 -6.670 -20.271 1.00 72.38 135 ALA A N 1
ATOM 1033 C CA . ALA A 1 135 ? 18.574 -5.706 -20.204 1.00 72.38 135 ALA A CA 1
ATOM 1034 C C . ALA A 1 135 ? 18.316 -4.409 -21.001 1.00 72.38 135 ALA A C 1
ATOM 1036 O O . ALA A 1 135 ? 18.800 -3.343 -20.614 1.00 72.38 135 ALA A O 1
ATOM 1037 N N . GLU A 1 136 ? 17.538 -4.470 -22.088 1.00 81.94 136 GLU A N 1
ATOM 1038 C CA . GLU A 1 136 ? 17.253 -3.312 -22.952 1.00 81.94 136 GLU A CA 1
ATOM 1039 C C . GLU A 1 136 ? 15.925 -2.600 -22.632 1.00 81.94 136 GLU A C 1
ATOM 1041 O O . GLU A 1 136 ? 15.634 -1.534 -23.195 1.00 81.94 136 GLU A O 1
ATOM 1046 N N . LEU A 1 137 ? 15.115 -3.154 -21.719 1.00 88.00 137 LEU A N 1
ATOM 1047 C CA . LEU A 1 137 ? 13.753 -2.696 -21.449 1.00 88.00 137 LEU A CA 1
ATOM 1048 C C . LEU A 1 137 ? 13.700 -1.259 -20.893 1.00 88.00 137 LEU A C 1
ATOM 1050 O O . LEU A 1 137 ? 13.939 -0.978 -19.712 1.00 88.00 137 LEU A O 1
ATOM 1054 N N . ARG A 1 138 ? 13.293 -0.323 -21.755 1.00 90.75 138 ARG A N 1
ATOM 1055 C CA . ARG A 1 138 ? 13.036 1.075 -21.390 1.00 90.75 138 ARG A CA 1
ATOM 1056 C C . ARG A 1 138 ? 11.613 1.240 -20.862 1.00 90.75 138 ARG A C 1
ATOM 1058 O O . ARG A 1 138 ? 10.648 0.819 -21.484 1.00 90.75 138 ARG A O 1
ATOM 1065 N N . TRP A 1 139 ? 11.490 1.926 -19.729 1.00 93.19 139 TRP A N 1
ATOM 1066 C CA . TRP A 1 139 ? 10.218 2.152 -19.042 1.00 93.19 139 TRP A CA 1
ATOM 1067 C C . TRP A 1 139 ? 9.738 3.594 -19.187 1.00 93.19 139 TRP A C 1
ATOM 1069 O O . TRP A 1 139 ? 10.454 4.525 -18.810 1.00 93.19 139 TRP A O 1
ATOM 1079 N N . GLN A 1 140 ? 8.496 3.775 -19.636 1.00 96.69 140 GLN A N 1
ATOM 1080 C CA . GLN A 1 140 ? 7.802 5.062 -19.577 1.00 96.69 140 GLN A CA 1
ATOM 1081 C C . GLN A 1 140 ? 7.387 5.384 -18.132 1.00 96.69 140 GLN A C 1
ATOM 1083 O O . GLN A 1 140 ? 6.942 4.506 -17.392 1.00 96.69 140 GLN A O 1
ATOM 1088 N N . SER A 1 141 ? 7.475 6.656 -17.732 1.00 94.94 141 SER A N 1
ATOM 1089 C CA . SER A 1 141 ? 7.062 7.120 -16.395 1.00 94.94 141 SER A CA 1
ATOM 1090 C C . SER A 1 141 ? 5.607 6.765 -16.067 1.00 94.94 141 SER A C 1
ATOM 1092 O O . SER A 1 141 ? 5.327 6.211 -15.008 1.00 94.94 141 SER A O 1
ATOM 1094 N N . HIS A 1 142 ? 4.705 7.020 -17.016 1.00 96.62 142 HIS A N 1
ATOM 1095 C CA . HIS A 1 142 ? 3.273 6.749 -16.898 1.00 96.62 142 HIS A CA 1
ATOM 1096 C C . HIS A 1 142 ? 2.959 5.250 -16.769 1.00 96.62 142 HIS A C 1
ATOM 1098 O O . HIS A 1 142 ? 2.051 4.893 -16.030 1.00 96.62 142 HIS A O 1
ATOM 1104 N N . ALA A 1 143 ? 3.738 4.364 -17.404 1.00 96.94 143 ALA A N 1
ATOM 1105 C CA . ALA A 1 143 ? 3.549 2.917 -17.274 1.00 96.94 143 ALA A CA 1
ATOM 1106 C C . ALA A 1 143 ? 3.844 2.430 -15.843 1.00 96.94 143 ALA A C 1
ATOM 1108 O O . ALA A 1 143 ? 3.080 1.650 -15.283 1.00 96.94 143 ALA A O 1
ATOM 1109 N N . ILE A 1 144 ? 4.904 2.951 -15.211 1.00 96.31 144 ILE A N 1
ATOM 1110 C CA . ILE A 1 144 ? 5.210 2.644 -13.803 1.00 96.31 144 ILE A CA 1
ATOM 1111 C C . ILE A 1 144 ? 4.119 3.201 -12.873 1.00 96.31 144 ILE A C 1
ATOM 1113 O O . ILE A 1 144 ? 3.775 2.551 -11.889 1.00 96.31 144 ILE A O 1
ATOM 1117 N N . GLN A 1 145 ? 3.548 4.372 -13.181 1.00 97.00 145 GLN A N 1
ATOM 1118 C CA . GLN A 1 145 ? 2.425 4.924 -12.412 1.00 97.00 145 GLN A CA 1
ATOM 1119 C C . GLN A 1 145 ? 1.162 4.065 -12.532 1.00 97.00 145 GLN A C 1
ATOM 1121 O O . GLN A 1 145 ? 0.587 3.729 -11.505 1.00 97.00 145 GLN A O 1
ATOM 1126 N N . ALA A 1 146 ? 0.790 3.637 -13.741 1.00 97.81 146 ALA A N 1
ATOM 1127 C CA . ALA A 1 146 ? -0.360 2.759 -13.960 1.00 97.81 146 ALA A CA 1
ATOM 1128 C C . ALA A 1 146 ? -0.206 1.405 -13.239 1.00 97.81 146 ALA A C 1
ATOM 1130 O O . ALA A 1 146 ? -1.151 0.921 -12.619 1.00 97.81 146 ALA A O 1
ATOM 1131 N N . LEU A 1 147 ? 1.002 0.822 -13.243 1.00 97.19 147 LEU A N 1
ATOM 1132 C CA . LEU A 1 147 ? 1.304 -0.371 -12.443 1.00 97.19 147 LEU A CA 1
ATOM 1133 C C . LEU A 1 147 ? 1.178 -0.113 -10.935 1.00 97.19 147 LEU A C 1
ATOM 1135 O O . LEU A 1 147 ? 0.705 -0.987 -10.210 1.00 97.19 147 LEU A O 1
ATOM 1139 N N . GLN A 1 148 ? 1.579 1.068 -10.454 1.00 97.81 148 GLN A N 1
ATOM 1140 C CA . GLN A 1 148 ? 1.436 1.435 -9.043 1.00 97.81 148 GLN A CA 1
ATOM 1141 C C . GLN A 1 148 ? -0.038 1.612 -8.654 1.00 97.81 148 GLN A C 1
ATOM 1143 O O . GLN A 1 148 ? -0.459 1.084 -7.629 1.00 97.81 148 GLN A O 1
ATOM 1148 N N . GLU A 1 149 ? -0.826 2.295 -9.485 1.00 97.69 149 GLU A N 1
ATOM 1149 C CA . GLU A 1 149 ? -2.270 2.488 -9.299 1.00 97.69 149 GLU A CA 1
ATOM 1150 C C . GLU A 1 149 ? -3.007 1.141 -9.256 1.00 97.69 149 GLU A C 1
ATOM 1152 O O . GLU A 1 149 ? -3.760 0.884 -8.316 1.00 97.69 149 GLU A O 1
ATOM 1157 N N . ALA A 1 150 ? -2.723 0.239 -10.201 1.00 97.12 150 ALA A N 1
ATOM 1158 C CA . ALA A 1 150 ? -3.304 -1.103 -10.229 1.00 97.12 150 ALA A CA 1
ATOM 1159 C C . ALA A 1 150 ? -2.906 -1.950 -9.004 1.00 97.12 150 ALA A C 1
ATOM 1161 O O . ALA A 1 150 ? -3.758 -2.610 -8.404 1.00 97.12 150 ALA A O 1
ATOM 1162 N N . ALA A 1 151 ? -1.631 -1.913 -8.600 1.00 97.19 151 ALA A N 1
ATOM 1163 C CA . ALA A 1 151 ? -1.138 -2.662 -7.445 1.00 97.19 151 ALA A CA 1
ATOM 1164 C C . ALA A 1 151 ? -1.719 -2.147 -6.117 1.00 97.19 151 ALA A C 1
ATOM 1166 O O . ALA A 1 151 ? -2.144 -2.946 -5.280 1.00 97.19 151 ALA A O 1
ATOM 1167 N N . GLU A 1 152 ? -1.779 -0.827 -5.916 1.00 97.12 152 GLU A N 1
ATOM 1168 C CA . GLU A 1 152 ? -2.390 -0.238 -4.719 1.00 97.12 152 GLU A CA 1
ATOM 1169 C C . GLU A 1 152 ? -3.898 -0.509 -4.671 1.00 97.12 152 GLU A C 1
ATOM 1171 O O . GLU A 1 152 ? -4.398 -0.937 -3.629 1.00 97.12 152 GLU A O 1
ATOM 1176 N N . ALA A 1 153 ? -4.611 -0.369 -5.795 1.00 96.25 153 ALA A N 1
ATOM 1177 C CA . ALA A 1 153 ? -6.028 -0.712 -5.879 1.00 96.25 153 ALA A CA 1
ATOM 1178 C C . ALA A 1 153 ? -6.278 -2.189 -5.534 1.00 96.25 153 ALA A C 1
ATOM 1180 O O . ALA A 1 153 ? -7.157 -2.486 -4.722 1.00 96.25 153 ALA A O 1
ATOM 1181 N N . PHE A 1 154 ? -5.491 -3.120 -6.084 1.00 95.44 154 PHE A N 1
ATOM 1182 C CA . PHE A 1 154 ? -5.602 -4.546 -5.760 1.00 95.44 154 PHE A CA 1
ATOM 1183 C C . PHE A 1 154 ? -5.407 -4.819 -4.261 1.00 95.44 154 PHE A C 1
ATOM 1185 O O . PHE A 1 154 ? -6.207 -5.536 -3.655 1.00 95.44 154 PHE A O 1
ATOM 1192 N N . LEU A 1 155 ? -4.375 -4.222 -3.653 1.00 96.06 155 LEU A N 1
ATOM 1193 C CA . LEU A 1 155 ? -4.077 -4.392 -2.231 1.00 96.06 155 LEU A CA 1
ATOM 1194 C C . LEU A 1 155 ? -5.185 -3.827 -1.334 1.00 96.06 155 LEU A C 1
ATOM 1196 O O . LEU A 1 155 ? -5.551 -4.487 -0.364 1.00 96.06 155 LEU A O 1
ATOM 1200 N N . VAL A 1 156 ? -5.752 -2.658 -1.657 1.00 96.31 156 VAL A N 1
ATOM 1201 C CA . VAL A 1 156 ? -6.864 -2.067 -0.889 1.00 96.31 156 VAL A CA 1
ATOM 1202 C C . VAL A 1 156 ? -8.073 -3.003 -0.873 1.00 96.31 156 VAL A C 1
ATOM 1204 O O . VAL A 1 156 ? -8.512 -3.382 0.212 1.00 96.31 156 VAL A O 1
ATOM 1207 N N . HIS A 1 157 ? -8.544 -3.467 -2.035 1.00 95.06 157 HIS A N 1
ATOM 1208 C CA . HIS A 1 157 ? -9.686 -4.389 -2.098 1.00 95.06 157 HIS A CA 1
ATOM 1209 C C . HIS A 1 157 ? -9.398 -5.719 -1.373 1.00 95.06 157 HIS A C 1
ATOM 1211 O O . HIS A 1 157 ? -10.253 -6.238 -0.658 1.00 95.06 157 HIS A O 1
ATOM 1217 N N . LEU A 1 158 ? -8.179 -6.264 -1.489 1.00 95.62 158 LEU A N 1
ATOM 1218 C CA . LEU A 1 158 ? -7.797 -7.476 -0.756 1.00 95.62 158 LEU A CA 1
ATOM 1219 C C . LEU A 1 158 ? -7.787 -7.255 0.770 1.00 95.62 158 LEU A C 1
ATOM 1221 O O . LEU A 1 158 ? -8.130 -8.166 1.531 1.00 95.62 158 LEU A O 1
ATOM 1225 N N . PHE A 1 159 ? -7.404 -6.065 1.242 1.00 96.69 159 PHE A N 1
ATOM 1226 C CA . PHE A 1 159 ? -7.450 -5.724 2.665 1.00 96.69 159 PHE A CA 1
ATO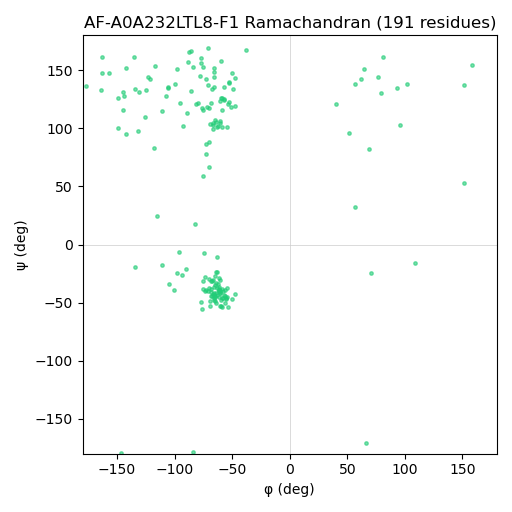M 1227 C C . PHE A 1 159 ? -8.873 -5.469 3.177 1.00 96.69 159 PHE A C 1
ATOM 1229 O O . PHE A 1 159 ? -9.136 -5.756 4.346 1.00 96.69 159 PHE A O 1
ATOM 1236 N N . GLU A 1 160 ? -9.797 -5.012 2.333 1.00 96.56 160 GLU A N 1
ATOM 1237 C CA . GLU A 1 160 ? -11.226 -4.933 2.663 1.00 96.56 160 GLU A CA 1
ATOM 1238 C C . GLU A 1 160 ? -11.813 -6.337 2.888 1.00 96.56 160 GLU A C 1
ATOM 1240 O O . GLU A 1 160 ? -12.344 -6.603 3.971 1.00 96.56 160 GLU A O 1
ATOM 1245 N N . ASP A 1 161 ? -11.588 -7.271 1.956 1.00 96.50 161 ASP A N 1
ATOM 1246 C CA . ASP A 1 161 ? -11.974 -8.688 2.092 1.00 96.50 161 ASP A CA 1
ATOM 1247 C C . ASP A 1 161 ? -11.346 -9.332 3.352 1.00 96.50 161 ASP A C 1
ATOM 1249 O O . ASP A 1 161 ? -12.004 -10.026 4.137 1.00 96.50 161 ASP A O 1
ATOM 1253 N N . THR A 1 162 ? -10.061 -9.051 3.599 1.00 97.62 162 THR A N 1
ATOM 1254 C CA . THR A 1 162 ? -9.323 -9.503 4.795 1.00 97.62 162 THR A CA 1
ATOM 1255 C C . THR A 1 162 ? -9.936 -8.955 6.089 1.00 97.62 162 THR A C 1
ATOM 1257 O O . THR A 1 162 ? -10.021 -9.665 7.096 1.00 97.62 162 THR A O 1
ATOM 1260 N N . ASN A 1 163 ? -10.366 -7.693 6.094 1.00 97.75 163 ASN A N 1
ATOM 1261 C CA . ASN A 1 163 ? -10.974 -7.052 7.256 1.00 97.75 163 ASN A CA 1
ATOM 1262 C C . ASN A 1 163 ? -12.348 -7.663 7.578 1.00 97.75 163 ASN A C 1
ATOM 1264 O O . ASN A 1 163 ? -12.642 -7.918 8.747 1.00 97.75 163 ASN A O 1
ATOM 1268 N N . LEU A 1 164 ? -13.150 -7.999 6.560 1.00 97.38 164 LEU A N 1
ATOM 1269 C CA . LEU A 1 164 ? -14.392 -8.760 6.744 1.00 97.38 164 LEU A CA 1
ATOM 1270 C C . LEU A 1 164 ? -14.123 -10.141 7.371 1.00 97.38 164 LEU A C 1
ATOM 1272 O O . LEU A 1 164 ? -14.816 -10.526 8.316 1.00 97.38 164 LEU A O 1
ATOM 1276 N N . CYS A 1 165 ? -13.070 -10.845 6.940 1.00 97.06 165 CYS A N 1
ATOM 1277 C CA . CYS A 1 165 ? -12.648 -12.115 7.549 1.00 97.06 165 CYS A CA 1
ATOM 1278 C C . CYS A 1 165 ? -12.249 -11.959 9.034 1.00 97.06 165 CYS A C 1
ATOM 1280 O O . CYS A 1 165 ? -12.602 -12.795 9.874 1.00 97.06 165 CYS A O 1
ATOM 1282 N N . ALA A 1 166 ? -11.555 -10.873 9.393 1.00 98.00 166 ALA A N 1
ATOM 1283 C CA . ALA A 1 166 ? -11.192 -10.582 10.783 1.00 98.00 166 ALA A CA 1
ATOM 1284 C C . ALA A 1 166 ? -12.424 -10.276 11.661 1.00 98.00 166 ALA A C 1
ATOM 1286 O O . ALA A 1 166 ? -12.528 -10.808 12.773 1.00 98.00 166 ALA A O 1
ATOM 1287 N N . ILE A 1 167 ? -13.379 -9.493 11.142 1.00 97.75 167 ILE A N 1
ATOM 1288 C CA . ILE A 1 167 ? -14.647 -9.155 11.812 1.00 97.75 167 ILE A CA 1
ATOM 1289 C C . ILE A 1 167 ? -15.513 -10.405 12.009 1.00 97.75 167 ILE A C 1
ATOM 1291 O O . ILE A 1 167 ? -16.021 -10.623 13.111 1.00 97.75 167 ILE A O 1
ATOM 1295 N N . HIS A 1 168 ? -15.624 -11.268 10.993 1.00 97.25 168 HIS A N 1
ATOM 1296 C CA . HIS A 1 168 ? -16.322 -12.556 11.087 1.00 97.25 168 HIS A CA 1
ATOM 1297 C C . HIS A 1 168 ? -15.755 -13.425 12.227 1.00 97.25 168 HIS A C 1
ATOM 1299 O O . HIS A 1 168 ? -16.496 -14.014 13.013 1.00 97.25 168 HIS A O 1
ATOM 1305 N N . ALA A 1 169 ? -14.432 -13.409 12.403 1.00 97.50 169 ALA A N 1
ATOM 1306 C CA . ALA A 1 169 ? -13.730 -14.065 13.505 1.00 97.50 169 ALA A CA 1
ATOM 1307 C C . ALA A 1 169 ? -13.706 -13.258 14.829 1.00 97.5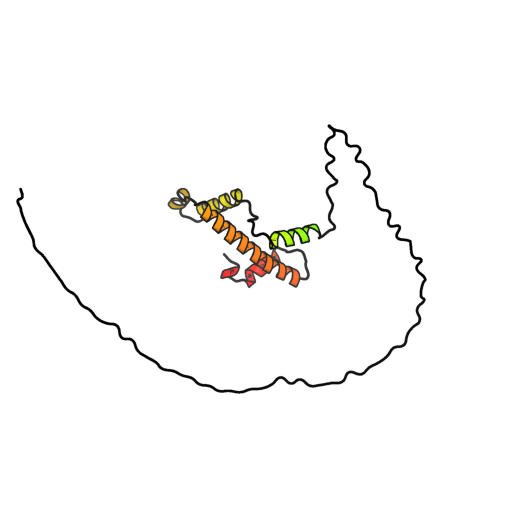0 169 ALA A C 1
ATOM 1309 O O . ALA A 1 169 ? -12.867 -13.539 15.692 1.00 97.50 169 ALA A O 1
ATOM 1310 N N . LYS A 1 170 ? -14.591 -12.262 14.995 1.00 97.69 170 LYS A N 1
ATOM 1311 C CA . LYS A 1 170 ? -14.756 -11.408 16.193 1.00 97.69 170 LYS A CA 1
ATOM 1312 C C . LYS A 1 170 ? -13.482 -10.663 16.630 1.00 97.69 170 LYS A C 1
ATOM 1314 O O . LYS A 1 170 ? -13.277 -10.420 17.820 1.00 97.69 170 LYS A O 1
ATOM 1319 N N . ARG A 1 171 ? -12.615 -10.283 15.684 1.00 97.69 171 ARG A N 1
ATOM 1320 C CA . ARG A 1 171 ? -11.375 -9.524 15.934 1.00 97.69 171 ARG A CA 1
ATOM 1321 C C . ARG A 1 171 ? -11.394 -8.158 15.254 1.00 97.69 171 ARG A C 1
ATOM 1323 O O . ARG A 1 171 ? -12.023 -7.969 14.224 1.00 97.69 171 ARG A O 1
ATOM 1330 N N . VAL A 1 172 ? -10.630 -7.227 15.828 1.00 94.62 172 VAL A N 1
ATOM 1331 C CA . VAL A 1 172 ? -10.331 -5.908 15.235 1.00 94.62 172 VAL A CA 1
ATOM 1332 C C . VAL A 1 172 ? -8.965 -5.906 14.530 1.00 94.62 172 VAL A C 1
ATOM 1334 O O . VAL A 1 172 ? -8.731 -5.117 13.623 1.00 94.62 172 VAL A O 1
ATOM 1337 N N . THR A 1 173 ? -8.055 -6.800 14.929 1.00 96.50 173 THR A N 1
ATOM 1338 C CA . THR A 1 173 ? -6.717 -6.924 14.335 1.00 96.50 173 THR A CA 1
ATOM 1339 C C . THR A 1 173 ? -6.708 -8.003 13.252 1.00 96.50 173 THR A C 1
ATOM 1341 O O . THR A 1 173 ? -6.987 -9.175 13.543 1.00 96.50 173 THR A O 1
ATOM 1344 N N . ILE A 1 174 ? -6.344 -7.608 12.029 1.00 97.00 174 ILE A N 1
ATOM 1345 C CA . ILE A 1 174 ? -6.098 -8.511 10.898 1.00 97.00 174 ILE A CA 1
ATOM 1346 C C . ILE A 1 174 ? -4.871 -9.402 11.145 1.00 97.00 174 ILE A C 1
ATOM 1348 O O . ILE A 1 174 ? -3.919 -9.009 11.822 1.00 97.00 174 ILE A O 1
ATOM 1352 N N . MET A 1 175 ? -4.893 -10.615 10.600 1.00 97.75 175 MET A N 1
ATOM 1353 C CA . MET A 1 175 ? -3.838 -11.623 10.722 1.00 97.75 175 MET A CA 1
ATOM 1354 C C . MET A 1 175 ? -3.541 -12.272 9.364 1.00 97.75 175 MET A C 1
ATOM 1356 O O . MET A 1 175 ? -4.376 -12.270 8.465 1.00 97.75 175 MET A O 1
ATOM 1360 N N . GLN A 1 176 ? -2.374 -12.910 9.225 1.00 96.81 176 GLN A N 1
ATOM 1361 C CA . GLN A 1 176 ? -1.969 -13.597 7.984 1.00 96.81 176 GLN A CA 1
ATOM 1362 C C . GLN A 1 176 ? -3.001 -14.634 7.501 1.00 96.81 176 GLN A C 1
ATOM 1364 O O . GLN A 1 176 ? -3.267 -14.722 6.305 1.00 96.81 176 GLN A O 1
ATOM 1369 N N . LYS A 1 177 ? -3.636 -15.362 8.431 1.00 96.44 177 LYS A N 1
ATOM 1370 C CA . LYS A 1 177 ? -4.707 -16.326 8.127 1.00 96.44 177 LYS A CA 1
ATOM 1371 C C . LYS A 1 177 ? -5.942 -15.690 7.476 1.00 96.44 177 LYS A C 1
ATOM 1373 O O . LYS A 1 177 ? -6.613 -16.353 6.696 1.00 96.44 177 LYS A O 1
ATOM 1378 N N . ASP A 1 178 ? -6.220 -14.417 7.764 1.00 97.31 178 ASP A N 1
ATOM 1379 C CA . ASP A 1 178 ? -7.358 -13.695 7.188 1.00 97.31 178 ASP A CA 1
ATOM 1380 C C . ASP A 1 178 ? -7.071 -13.356 5.718 1.00 97.31 178 ASP A C 1
ATOM 1382 O O . ASP A 1 178 ? -7.929 -13.549 4.864 1.00 97.31 178 ASP A O 1
ATOM 1386 N N . ILE A 1 179 ? -5.828 -12.958 5.408 1.00 95.62 179 ILE A N 1
ATOM 1387 C CA . ILE A 1 179 ? -5.360 -12.709 4.034 1.00 95.62 179 ILE A CA 1
ATOM 1388 C C . ILE A 1 179 ? -5.359 -14.016 3.231 1.00 95.62 179 ILE A C 1
ATOM 1390 O O . ILE A 1 179 ? -5.828 -14.052 2.097 1.00 95.62 179 ILE A O 1
ATOM 1394 N N . GLN A 1 180 ? -4.853 -15.107 3.815 1.00 94.94 180 GLN A N 1
ATOM 1395 C CA . GLN A 1 180 ? -4.852 -16.428 3.176 1.00 94.94 180 GLN A CA 1
ATOM 1396 C C . GLN A 1 180 ? -6.276 -16.918 2.877 1.00 94.94 180 GLN A C 1
ATOM 1398 O O . GLN A 1 180 ? -6.524 -17.442 1.792 1.00 94.94 180 GLN A O 1
ATOM 1403 N N . LEU A 1 181 ? -7.214 -16.715 3.809 1.00 94.75 181 LEU A N 1
ATOM 1404 C CA . LEU A 1 181 ? -8.622 -17.053 3.618 1.00 94.75 181 LEU A CA 1
ATOM 1405 C C . LEU A 1 181 ? -9.263 -16.197 2.516 1.00 94.75 181 LEU A C 1
ATOM 1407 O O . LEU A 1 181 ? -9.861 -16.760 1.601 1.00 94.75 181 LEU A O 1
ATOM 1411 N N . ALA A 1 182 ? -9.076 -14.874 2.552 1.00 94.69 182 ALA A N 1
ATOM 1412 C CA . ALA A 1 182 ? -9.581 -13.957 1.531 1.00 94.69 182 ALA A CA 1
ATOM 1413 C C . ALA A 1 182 ? -9.073 -14.338 0.129 1.00 94.69 182 ALA A C 1
ATOM 1415 O O . ALA A 1 182 ? -9.878 -14.555 -0.776 1.00 94.69 182 ALA A O 1
ATOM 1416 N N . ARG A 1 183 ? -7.754 -14.539 -0.034 1.00 94.00 183 ARG A N 1
ATOM 1417 C CA . ARG A 1 183 ? -7.147 -14.997 -1.300 1.00 94.00 183 ARG A CA 1
ATOM 1418 C C . ARG A 1 183 ? -7.721 -16.334 -1.779 1.00 94.00 183 ARG A C 1
ATOM 1420 O O . ARG A 1 183 ? -7.944 -16.496 -2.973 1.00 94.00 183 ARG A O 1
ATOM 1427 N N . ARG A 1 184 ? -7.975 -17.281 -0.868 1.00 93.31 184 ARG A N 1
ATOM 1428 C CA . ARG A 1 184 ? -8.538 -18.598 -1.206 1.00 93.31 184 ARG A CA 1
ATOM 1429 C C . ARG A 1 184 ? -9.992 -18.508 -1.676 1.00 93.31 184 ARG A C 1
ATOM 1431 O O . ARG A 1 184 ? -10.347 -19.200 -2.624 1.00 93.31 184 ARG A O 1
ATOM 1438 N N . ILE A 1 185 ? -10.815 -17.670 -1.041 1.00 92.50 185 ILE A N 1
ATOM 1439 C CA . ILE A 1 185 ? -12.230 -17.477 -1.408 1.00 92.50 185 ILE A CA 1
ATOM 1440 C C . ILE A 1 185 ? -12.357 -16.734 -2.747 1.00 92.50 185 ILE A C 1
ATOM 1442 O O . ILE A 1 185 ? -13.192 -17.099 -3.568 1.00 92.50 185 ILE A O 1
ATOM 1446 N N . ARG A 1 186 ? -11.475 -15.761 -3.016 1.00 90.69 186 ARG A N 1
ATOM 1447 C CA . ARG A 1 186 ? -11.374 -15.043 -4.305 1.00 90.69 186 ARG A CA 1
ATOM 1448 C C . ARG A 1 186 ? -10.988 -15.930 -5.498 1.00 90.69 186 ARG A C 1
ATOM 1450 O O . ARG A 1 186 ? -11.048 -15.476 -6.640 1.00 90.69 186 ARG A O 1
ATOM 1457 N N . GLY A 1 187 ? -10.569 -17.169 -5.239 1.00 86.06 187 GLY A N 1
ATOM 1458 C CA . GLY A 1 187 ? -10.173 -18.134 -6.254 1.00 86.06 187 GLY A CA 1
ATOM 1459 C C . GLY A 1 187 ? -8.912 -17.739 -7.025 1.00 86.06 187 GLY A C 1
ATOM 1460 O O . GLY A 1 187 ? -8.204 -16.789 -6.686 1.00 86.06 187 GLY A O 1
ATOM 1461 N N . ILE A 1 188 ? -8.643 -18.499 -8.087 1.00 72.25 188 ILE A N 1
ATOM 1462 C CA . ILE A 1 188 ? -7.448 -18.345 -8.926 1.00 72.25 188 ILE A CA 1
ATOM 1463 C C . ILE A 1 188 ? -7.404 -16.924 -9.513 1.00 72.25 188 ILE A C 1
ATOM 1465 O O . ILE A 1 188 ? -6.471 -16.178 -9.252 1.00 72.25 188 ILE A O 1
ATOM 1469 N N . TRP A 1 189 ? -8.483 -16.500 -10.172 1.00 67.31 189 TRP A N 1
ATOM 1470 C CA . TRP A 1 189 ? -8.570 -15.223 -10.892 1.00 67.31 189 TRP A CA 1
ATOM 1471 C C . TRP A 1 189 ? -8.481 -13.958 -10.022 1.00 67.31 189 TRP A C 1
ATOM 1473 O O . TRP A 1 189 ? -8.083 -12.911 -10.523 1.00 67.31 189 TRP A O 1
ATOM 1483 N N . GLY A 1 190 ? -8.875 -14.024 -8.745 1.00 63.12 190 GLY A N 1
ATOM 1484 C CA . GLY A 1 190 ? -8.928 -12.852 -7.862 1.00 63.12 190 GLY A CA 1
ATOM 1485 C C . GLY A 1 190 ? -7.890 -12.831 -6.738 1.00 63.12 190 GLY A C 1
ATOM 1486 O O . GLY A 1 190 ? -7.681 -11.776 -6.133 1.00 63.12 190 GLY A O 1
ATOM 1487 N N . GLY A 1 191 ? -7.280 -13.977 -6.414 1.00 57.22 191 GLY A N 1
ATOM 1488 C CA . GLY A 1 191 ? -6.434 -14.154 -5.229 1.00 57.22 191 GLY A CA 1
ATOM 1489 C C . GLY A 1 191 ? -5.110 -14.884 -5.466 1.00 57.22 191 GLY A C 1
ATOM 1490 O O . GLY A 1 191 ? -4.195 -14.718 -4.653 1.00 57.22 191 GLY A O 1
ATOM 1491 N N . LEU A 1 192 ? -4.957 -15.645 -6.553 1.00 57.53 192 LEU A N 1
ATOM 1492 C CA . LEU A 1 192 ? -3.683 -16.238 -6.972 1.00 57.53 192 LEU A CA 1
ATOM 1493 C C . LEU A 1 192 ? -3.279 -15.694 -8.347 1.00 57.53 192 LEU A C 1
ATOM 1495 O O . LEU A 1 192 ? -3.503 -16.342 -9.365 1.00 57.53 192 LEU A O 1
ATOM 1499 N N . GLY A 1 193 ? -2.664 -14.508 -8.334 1.00 54.66 193 GLY A N 1
ATOM 1500 C CA . GLY A 1 193 ? -1.648 -14.184 -9.338 1.00 54.66 193 GLY A CA 1
ATOM 1501 C C . GLY A 1 193 ? -0.408 -15.046 -9.130 1.00 54.66 193 GLY A C 1
ATOM 1502 O O . GLY A 1 193 ? -0.163 -15.409 -7.950 1.00 54.66 193 GLY A O 1
#

Solvent-accessible surface area (backbone atoms only — not comparable to full-atom values): 13454 Å² total; per-residue (Å²): 136,88,83,90,87,91,83,86,89,79,91,85,86,85,89,88,89,83,80,88,82,82,88,78,89,83,87,84,88,82,89,82,76,90,78,90,77,87,81,80,85,82,87,81,86,81,89,81,80,84,83,88,79,91,71,85,84,76,83,74,78,82,77,78,82,74,83,72,77,78,71,83,73,83,73,95,70,56,96,86,55,82,78,78,78,69,80,80,82,82,68,62,88,65,54,57,58,58,51,48,53,62,44,57,78,71,50,87,72,82,82,71,61,65,70,65,53,57,48,53,57,50,52,53,42,44,73,73,36,62,67,87,54,34,78,69,66,80,79,58,72,66,58,54,47,52,52,48,52,53,51,52,52,53,51,52,56,50,49,52,48,13,45,52,47,19,45,75,69,78,37,90,69,73,51,72,69,25,46,53,49,35,28,58,74,47,34,60,94,69,42,52,127

Mean predicted aligned error: 19.8 Å

Nearest PDB structures (foldseek):
  4x23-assembly2_O  TM=9.639E-01  e=7.022E-10  Drosophila mela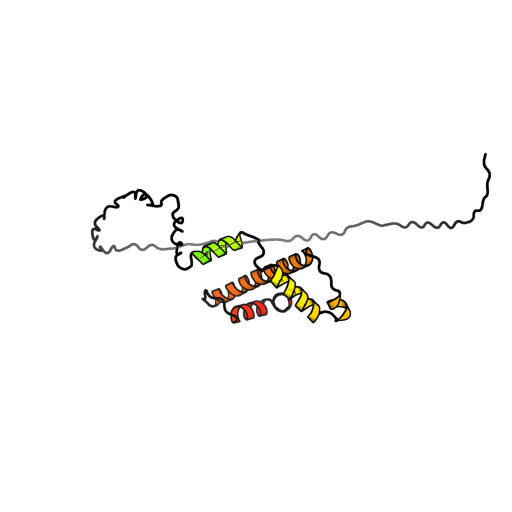nogaster
  1id3-assembly1_A  TM=9.561E-01  e=5.096E-09  Saccharomyces cerevisiae
  8yti-assembly1_K  TM=9.361E-01  e=3.774E-09  Homo sapiens
  7yyh-assembly1_E  TM=9.793E-01  e=3.089E-08  Homo sapiens
  1kx5-assembly1_E  TM=6.966E-01  e=1.444E-09  Xenopus laevis

Secondary structure (DSSP, 8-state):
----------------------------------------------------------------------PPPPP---TTSPP--PPP-PPPTTHHHHHHHHHHTT-----S-HHHHHHHHHHHHHHHS-HHHHTT----HHHHHHHHHHHHHHHHHHHHHHHHHHHHTT-SS--HHHHHHHHHHTHHHHH--

Radius of gyration: 38.64 Å; Cα contacts (8 Å, |Δi|>4): 55; chains: 1; bounding box: 72×57×124 Å

InterPro domains:
  IPR000164 Histone H3/CENP-A [PR00622] (58-72)
  IPR000164 Histone H3/CENP-A [PR00622] (134-152)
  IPR000164 Histone H3/CENP-A [PR00622] (152-168)
  IPR000164 Histone H3/CENP-A [PR00622] (168-189)
  IPR000164 Histone H3/CENP-A [PS00959] (116-124)
  IPR000164 Histone H3/CENP-A [PTHR45810] (28-187)
  IPR000164 Histone H3/CENP-A [SM00428] (83-190)
  IPR007125 Core Histone H2A/H2B/H3 domain [PF00125] (93-185)
  IPR009072 Histone-fold [G3DSA:1.10.20.10] (3-188)
  IPR009072 Histone-fold [SSF47113] (68-188)

pLDDT: mean 70.88, std 25.92, range [27.0, 98.0]

Foldseek 3Di:
DDDDDDDDDDDDDDDDDDDDDDDDDDDDDDDDDDDDDDDDDDDDDDDDDDDDDDDDPPDDDPPDPPPPPDDPDPDPADVPRDDPPPDDDDDDPPPVVVVVVVVPVVDPDQPDDLVVLVVVVLVVLCVPDDVVDSVVDDDDPVNSVVVSSVVVVLVVVLVVQLCVQQVVVVHRDGDPVSSVVSLVVLPCVNRND

Sequence (193 aa):
MPPKTGRASGRQKAASKTKEPTTAEEENVLESGEGDQEPEEAEAGPSNAAPATVSSRKKRKPSGIAKGGRRPRPSNVQPGDPTPQGRRRRYRPGTAAIKEIRRYQRSYDLLLRKLPFARLVREVAVEMLPTDVGAELRWQSHAIQALQEAAEAFLVHLFEDTNLCAIHAKRVTIMQKDIQLARRIRGIWGGLG